Protein AF-A0A6L5F828-F1 (afdb_monomer_lite)

Sequence (336 aa):
MAGISTSEEIASLRKHYLEPLDLEISTTSWTTLLLSAEGVSNLTRVEISKIREWGEQYAKKWRVVVCVRHPLAYTRSVIQQIMKGGDTLQELYSDPPIPNFKGKLTNAIDVFGQDNLRIFDFDDASHTGGGITKVFSDMVGLSPDTGQFLEAHTESTNESLSSSAVHILDSLNRRRPMFLGSSRAPRRAGPRHELHYLERIPGSTFDLPEAIKEKIRRATHDDVAWLNESFGLNLYPDLVSAPSSSFDHDDSVDRQLTHDRATIDSIAEIFGELVTRDVYHNQLNRGRAALEKGDLPLAEKCIKEATRLEPDEPEPKALLEKVVGALGLGDEKELE

Secondary structure (DSSP, 8-state):
--S--SHHHHHHHHHHHHHHHHHHHHHS--S------GGGGG--HHHHHHHHHHHTTT-S---EEEEE--HHHHHHHHHHHHHHHT--HHHHHHS-----HHHHHHHHHHHH-GGGEEEEEHHHHHHSTTHHHHHHHHHHT--HHHHHHHHHT------PPBHHHHHHHHHHHHHS-SEETTEEPTT---HHHHHHHHTT--SSBP---HHHHHHHHHHHHHHHHHHHHHHT----HHHHS---S-----GGGGGGG-S-HHHHHHHHHHHHHHHHHHHHHHHHHHHHHHHHTT-HHHHHHHHHHHHHH-TT-HHHHHHHHHHHHHHHTSTTSS--

Radius of gyration: 25.4 Å; chains: 1; bounding box: 88×39×61 Å

Structure (mmCIF, N/CA/C/O backbone):
data_AF-A0A6L5F828-F1
#
_entry.id   AF-A0A6L5F828-F1
#
loop_
_atom_site.group_PDB
_atom_site.id
_atom_site.type_symbol
_atom_site.label_atom_id
_atom_site.label_alt_id
_atom_site.label_comp_id
_atom_site.label_asym_id
_atom_site.label_entity_id
_atom_site.label_seq_id
_atom_site.pdbx_PDB_ins_code
_atom_site.Cartn_x
_atom_site.Cartn_y
_atom_site.Cartn_z
_atom_site.occupancy
_atom_site.B_iso_or_equiv
_atom_site.auth_seq_id
_atom_site.auth_comp_id
_atom_site.auth_asym_id
_atom_site.auth_atom_id
_atom_site.pdbx_PDB_model_num
ATOM 1 N N . MET A 1 1 ? 10.507 -9.973 6.007 1.00 44.72 1 MET A N 1
ATOM 2 C CA . MET A 1 1 ? 11.813 -9.435 6.444 1.00 44.72 1 MET A CA 1
ATOM 3 C C . MET A 1 1 ? 12.897 -10.364 5.934 1.00 44.72 1 MET A C 1
ATOM 5 O O . MET A 1 1 ? 12.904 -11.523 6.321 1.00 44.72 1 MET A O 1
ATOM 9 N N . ALA A 1 2 ? 13.731 -9.899 5.008 1.00 43.44 2 ALA A N 1
ATOM 10 C CA . ALA A 1 2 ? 14.832 -10.691 4.472 1.00 43.44 2 ALA A CA 1
ATOM 11 C C . ALA A 1 2 ? 16.084 -10.481 5.338 1.00 43.44 2 ALA A C 1
ATOM 13 O O . ALA A 1 2 ? 16.454 -9.339 5.591 1.00 43.44 2 ALA A O 1
ATOM 14 N N . GLY A 1 3 ? 16.725 -11.571 5.764 1.00 59.41 3 GLY A N 1
ATOM 15 C CA . GLY A 1 3 ? 18.143 -11.560 6.142 1.00 59.41 3 GLY A CA 1
ATOM 16 C C . GLY A 1 3 ? 18.508 -11.462 7.624 1.00 59.41 3 GLY A C 1
ATOM 17 O O . GLY A 1 3 ? 19.694 -11.424 7.907 1.00 59.41 3 GLY A O 1
ATOM 18 N N . ILE A 1 4 ? 17.558 -11.455 8.562 1.00 69.12 4 ILE A N 1
ATOM 19 C CA . ILE A 1 4 ? 17.875 -11.501 10.002 1.00 69.12 4 ILE A CA 1
ATOM 20 C C . ILE A 1 4 ? 17.735 -12.946 10.464 1.00 69.12 4 ILE A C 1
ATOM 22 O O . ILE A 1 4 ? 16.636 -13.500 10.411 1.00 69.12 4 ILE A O 1
ATOM 26 N N . SER A 1 5 ? 18.831 -13.564 10.887 1.00 79.19 5 SER A N 1
ATOM 27 C CA . SER A 1 5 ? 18.845 -14.987 11.256 1.00 79.19 5 SER A CA 1
ATOM 28 C C . SER A 1 5 ? 19.535 -15.279 12.582 1.00 79.19 5 SER A C 1
ATOM 30 O O . SER A 1 5 ? 19.368 -16.372 13.122 1.00 79.19 5 SER A O 1
ATOM 32 N N . THR A 1 6 ? 20.265 -14.310 13.136 1.00 87.62 6 THR A N 1
ATOM 33 C CA . THR A 1 6 ? 21.027 -14.496 14.374 1.00 87.62 6 THR A CA 1
ATOM 34 C C . THR A 1 6 ? 20.435 -13.712 15.544 1.00 87.62 6 THR A C 1
ATOM 36 O O . THR A 1 6 ? 19.796 -12.668 15.383 1.00 87.62 6 THR A O 1
ATOM 39 N N . SER A 1 7 ? 20.660 -14.219 16.755 1.00 86.25 7 SER A N 1
ATOM 40 C CA . SER A 1 7 ? 20.270 -13.536 17.993 1.00 86.25 7 SER A CA 1
ATOM 41 C C . SER A 1 7 ? 20.993 -12.196 18.143 1.00 86.25 7 SER A C 1
ATOM 43 O O . SER A 1 7 ? 20.414 -11.234 18.646 1.00 86.25 7 SER A O 1
ATOM 45 N N . GLU A 1 8 ? 22.235 -12.120 17.671 1.00 90.12 8 GLU A N 1
ATOM 46 C CA . GLU A 1 8 ? 23.073 -10.926 17.668 1.00 90.12 8 GLU A CA 1
ATOM 47 C C . GLU A 1 8 ? 22.510 -9.837 16.744 1.00 90.12 8 GLU A C 1
ATOM 49 O O . GLU A 1 8 ? 22.420 -8.680 17.154 1.00 90.12 8 GLU A O 1
ATOM 54 N N . GLU A 1 9 ? 22.060 -10.188 15.534 1.00 88.31 9 GLU A N 1
ATOM 55 C CA . GLU A 1 9 ? 21.396 -9.246 14.620 1.00 88.31 9 GLU A CA 1
ATOM 56 C C . GLU A 1 9 ? 20.086 -8.718 15.213 1.00 88.31 9 GLU A C 1
ATOM 58 O O . GLU A 1 9 ? 19.818 -7.517 15.159 1.00 88.31 9 GLU A O 1
ATOM 63 N N . ILE A 1 10 ? 19.287 -9.590 15.841 1.00 85.31 10 ILE A N 1
ATOM 64 C CA . ILE A 1 10 ? 18.055 -9.183 16.532 1.00 85.31 10 ILE A CA 1
ATOM 65 C C . ILE A 1 10 ? 18.378 -8.231 17.690 1.00 85.31 10 ILE A C 1
ATOM 67 O O . ILE A 1 10 ? 17.695 -7.220 17.863 1.00 85.31 10 ILE A O 1
ATOM 71 N N . ALA A 1 11 ? 19.409 -8.529 18.483 1.00 87.06 11 ALA A N 1
ATOM 72 C CA . ALA A 1 11 ? 19.845 -7.667 19.578 1.00 87.06 11 ALA A CA 1
ATOM 73 C C . ALA A 1 11 ? 20.343 -6.309 19.062 1.00 87.06 11 ALA A C 1
ATOM 75 O O . ALA A 1 11 ? 19.990 -5.276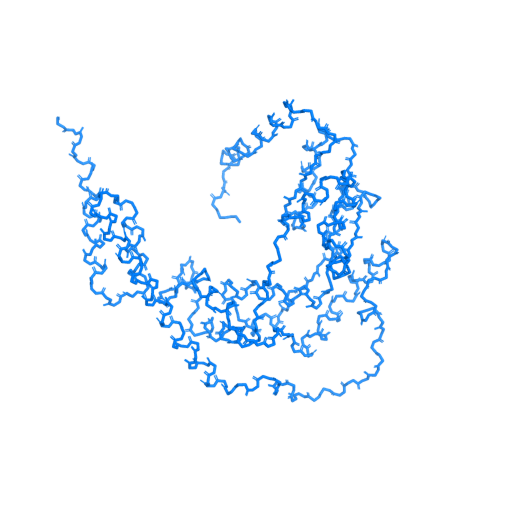 19.628 1.00 87.06 11 ALA A O 1
ATOM 76 N N . SER A 1 12 ? 21.095 -6.299 17.960 1.00 88.69 12 SER A N 1
ATOM 77 C CA . SER A 1 12 ? 21.572 -5.079 17.307 1.00 88.69 12 SER A CA 1
ATOM 78 C C . SER A 1 12 ? 20.418 -4.218 16.788 1.00 88.69 12 SER A C 1
ATOM 80 O O . SER A 1 12 ? 20.384 -3.017 17.045 1.00 88.69 12 SER A O 1
ATOM 82 N N . LEU A 1 13 ? 19.414 -4.823 16.147 1.00 87.38 13 LEU A N 1
ATOM 83 C CA . LEU A 1 13 ? 18.220 -4.109 15.684 1.00 87.38 13 LEU A CA 1
ATOM 84 C C . LEU A 1 13 ? 17.396 -3.552 16.840 1.00 87.38 13 LEU A C 1
ATOM 86 O O . LEU A 1 13 ? 16.960 -2.405 16.783 1.00 87.38 13 LEU A O 1
ATOM 90 N N . ARG A 1 14 ? 17.206 -4.333 17.910 1.00 85.00 14 ARG A N 1
ATOM 91 C CA . ARG A 1 14 ? 16.551 -3.838 19.128 1.00 85.00 14 ARG A CA 1
ATOM 92 C C . ARG A 1 14 ? 17.294 -2.643 19.693 1.00 85.00 14 ARG A C 1
ATOM 94 O O . ARG A 1 14 ? 16.661 -1.642 19.989 1.00 85.00 14 ARG A O 1
ATOM 101 N N . LYS A 1 15 ? 18.620 -2.731 19.784 1.00 90.19 15 LYS A N 1
ATOM 102 C CA . LYS A 1 15 ? 19.460 -1.624 20.229 1.00 90.19 15 LYS A CA 1
ATOM 103 C C . LYS A 1 15 ? 19.257 -0.385 19.357 1.00 90.19 15 LYS A C 1
ATOM 105 O O . LYS A 1 15 ? 19.064 0.711 19.861 1.00 90.19 15 LYS A O 1
ATOM 110 N N . HIS A 1 16 ? 19.265 -0.579 18.043 1.00 91.19 16 HIS A N 1
ATOM 111 C CA . HIS A 1 16 ? 19.148 0.498 17.073 1.00 91.19 16 HIS A CA 1
ATOM 112 C C . HIS A 1 16 ? 17.785 1.204 17.108 1.00 91.19 16 HIS A C 1
ATOM 114 O O . HIS A 1 16 ? 17.740 2.419 16.943 1.00 91.19 16 HIS A O 1
ATOM 120 N N . TYR A 1 17 ? 16.690 0.467 17.328 1.00 89.06 17 TYR A N 1
ATOM 121 C CA . TYR A 1 17 ? 15.334 1.021 17.259 1.00 89.06 17 TYR A CA 1
ATOM 122 C C . TYR A 1 17 ? 14.696 1.333 18.618 1.00 89.06 17 TYR A C 1
ATOM 124 O O . TYR A 1 17 ? 14.013 2.346 18.730 1.00 89.06 17 TYR A O 1
ATOM 132 N N . LEU A 1 18 ? 14.883 0.489 19.639 1.00 89.56 18 LEU A N 1
ATOM 133 C CA . LEU A 1 18 ? 14.215 0.656 20.936 1.00 89.56 18 LEU A CA 1
ATOM 134 C C . LEU A 1 18 ? 14.963 1.603 21.873 1.00 89.56 18 LEU A C 1
ATOM 136 O O . LEU A 1 18 ? 14.312 2.428 22.496 1.00 89.56 18 LEU A O 1
ATOM 140 N N . GLU A 1 19 ? 16.300 1.559 21.950 1.00 91.25 19 GLU A N 1
ATOM 141 C CA . GLU A 1 19 ? 17.028 2.437 22.887 1.00 91.25 19 GLU A CA 1
ATOM 142 C C . GLU A 1 19 ? 16.771 3.936 22.636 1.00 91.25 19 GLU A C 1
ATOM 144 O O . GLU A 1 19 ? 16.541 4.657 23.610 1.00 91.25 19 GLU A O 1
ATOM 149 N N . PRO A 1 20 ? 16.755 4.442 21.381 1.00 91.94 20 PRO A N 1
ATOM 150 C CA . PRO A 1 20 ? 16.415 5.842 21.136 1.00 91.94 20 PRO A CA 1
ATOM 151 C C . PRO A 1 20 ? 14.979 6.183 21.545 1.00 91.94 20 PRO A C 1
ATOM 153 O O . PRO A 1 20 ? 14.742 7.255 22.097 1.00 91.94 20 PRO A O 1
ATOM 156 N N . LEU A 1 21 ? 14.039 5.262 21.313 1.00 91.62 21 LEU A N 1
ATOM 157 C CA . LEU A 1 21 ? 12.633 5.438 21.663 1.00 91.62 21 LEU A CA 1
ATOM 158 C C . LEU A 1 21 ? 12.443 5.472 23.188 1.00 91.62 21 LEU A C 1
ATOM 160 O O . LEU A 1 21 ? 11.779 6.364 23.709 1.00 91.62 21 LEU A O 1
ATOM 164 N N . ASP A 1 22 ? 13.087 4.555 23.912 1.00 93.19 22 ASP A N 1
ATOM 165 C CA . ASP A 1 22 ? 13.067 4.504 25.376 1.00 93.19 22 ASP A CA 1
ATOM 166 C C . ASP A 1 22 ? 13.674 5.781 25.980 1.00 93.19 22 ASP A C 1
ATOM 168 O O . ASP A 1 22 ? 13.159 6.325 26.964 1.00 93.19 22 ASP A O 1
ATOM 172 N N . LEU A 1 23 ? 14.753 6.298 25.380 1.00 92.00 23 LEU A N 1
ATOM 173 C CA . LEU A 1 23 ? 15.377 7.555 25.790 1.00 92.00 23 LEU A CA 1
ATOM 174 C C . LEU A 1 23 ? 14.444 8.753 25.564 1.00 92.00 23 LEU A C 1
ATOM 176 O O . LEU A 1 23 ? 14.284 9.582 26.459 1.00 92.00 23 LEU A O 1
ATOM 180 N N . GLU A 1 24 ? 13.803 8.850 24.401 1.00 92.38 24 GLU A N 1
ATOM 181 C CA . GLU A 1 24 ? 12.867 9.936 24.090 1.00 92.38 24 GLU A CA 1
ATOM 182 C C . GLU A 1 24 ? 11.658 9.932 25.039 1.00 92.38 24 GLU A C 1
ATOM 184 O O . GLU A 1 24 ? 11.318 10.962 25.629 1.00 92.38 24 GLU A O 1
ATOM 189 N N . ILE A 1 25 ? 11.061 8.758 25.267 1.00 93.25 25 ILE A N 1
ATOM 190 C CA . ILE A 1 25 ? 9.905 8.593 26.156 1.00 93.25 25 ILE A CA 1
ATOM 191 C C . ILE A 1 25 ? 10.277 8.898 27.616 1.00 93.25 25 ILE A C 1
ATOM 193 O O . ILE A 1 25 ? 9.476 9.486 28.342 1.00 93.25 25 ILE A O 1
ATOM 197 N N . SER A 1 26 ? 11.473 8.521 28.075 1.00 90.19 26 SER A N 1
ATOM 198 C CA . SER A 1 26 ? 11.881 8.720 29.477 1.00 90.19 26 SER A CA 1
ATOM 199 C C . SER A 1 26 ? 12.370 10.134 29.803 1.00 90.19 26 SER A C 1
ATOM 201 O O . SER A 1 26 ? 12.377 10.518 30.974 1.00 90.19 26 SER A O 1
ATOM 203 N N . THR A 1 27 ? 12.771 10.918 28.799 1.00 87.69 27 THR A N 1
ATOM 204 C CA . THR A 1 27 ? 13.339 12.266 28.995 1.00 87.69 27 THR A CA 1
ATOM 205 C C . THR A 1 27 ? 12.345 13.400 28.757 1.00 87.69 27 THR A C 1
ATOM 207 O O . THR A 1 27 ? 12.617 14.540 29.135 1.00 87.69 27 THR A O 1
ATOM 210 N N . THR A 1 28 ? 11.182 13.110 28.174 1.00 84.25 28 THR A N 1
ATOM 211 C CA . THR A 1 28 ? 10.155 14.109 27.868 1.00 84.25 28 THR A CA 1
ATOM 212 C C . THR A 1 28 ? 8.969 14.016 28.825 1.00 84.25 28 THR A C 1
ATOM 214 O O . THR A 1 28 ? 8.590 12.946 29.294 1.00 84.25 28 THR A O 1
ATOM 217 N N . SER A 1 29 ? 8.347 15.157 29.133 1.00 87.56 29 SER A N 1
ATOM 218 C CA . SER A 1 29 ? 7.057 15.161 29.823 1.00 87.56 29 SER A CA 1
ATOM 219 C C . SER A 1 29 ? 5.942 14.976 28.798 1.00 87.56 29 SER A C 1
ATOM 221 O O . SER A 1 29 ? 5.698 15.866 27.983 1.00 87.56 29 SER A O 1
ATOM 223 N N . TRP A 1 30 ? 5.239 13.854 28.860 1.00 89.69 30 TRP A N 1
ATOM 224 C CA . TRP A 1 30 ? 4.086 13.562 28.011 1.00 89.69 30 TRP A CA 1
ATOM 225 C C . TRP A 1 30 ? 2.933 12.993 28.842 1.00 89.69 30 TRP A C 1
ATOM 227 O O . TRP A 1 30 ? 3.110 12.500 29.955 1.00 89.69 30 TRP A O 1
ATOM 237 N N . THR A 1 31 ? 1.722 13.089 28.299 1.00 87.06 31 THR A N 1
ATOM 238 C CA . THR A 1 31 ? 0.497 12.532 28.902 1.00 87.06 31 THR A CA 1
ATOM 239 C C . THR A 1 31 ? -0.145 11.457 28.030 1.00 87.06 31 THR A C 1
ATOM 241 O O . THR A 1 31 ? -0.946 10.668 28.526 1.00 87.06 31 THR A O 1
ATOM 244 N N . THR A 1 32 ? 0.220 11.413 26.745 1.00 88.81 32 THR A N 1
ATOM 245 C CA . THR A 1 32 ? -0.245 10.433 25.762 1.00 88.81 32 THR A CA 1
ATOM 246 C C . THR A 1 32 ? 0.935 9.976 24.913 1.00 88.81 32 THR A C 1
ATOM 248 O O . THR A 1 32 ? 1.609 10.806 24.310 1.00 88.81 32 THR A O 1
ATOM 251 N N . LEU A 1 33 ? 1.161 8.664 24.859 1.00 91.19 33 LEU A N 1
ATOM 252 C CA . LEU A 1 33 ? 2.066 8.033 23.903 1.00 91.19 33 LEU A CA 1
ATOM 253 C C . LEU A 1 33 ? 1.229 7.534 22.726 1.00 91.19 33 LEU A C 1
ATOM 255 O O . LEU A 1 33 ? 0.332 6.712 22.917 1.00 91.19 33 LEU A O 1
ATOM 259 N N . LEU A 1 34 ? 1.516 8.033 21.524 1.00 91.25 34 LEU A N 1
ATOM 260 C CA . LEU A 1 34 ? 0.849 7.591 20.307 1.00 91.25 34 LEU A CA 1
ATOM 261 C C . LEU A 1 34 ? 1.792 6.732 19.467 1.00 91.25 34 LEU A C 1
ATOM 263 O O . LEU A 1 34 ? 2.835 7.197 19.023 1.00 91.25 34 LEU A O 1
ATOM 267 N N . LEU A 1 35 ? 1.382 5.491 19.214 1.00 90.06 35 LEU A N 1
ATOM 268 C CA . LEU A 1 35 ? 2.096 4.557 18.351 1.00 90.06 35 LEU A CA 1
ATOM 269 C C . LEU A 1 35 ? 1.253 4.314 17.102 1.00 90.06 35 LEU A C 1
ATOM 271 O O . LEU A 1 35 ? 0.162 3.750 17.189 1.00 90.06 35 LEU A O 1
ATOM 275 N N . SER A 1 36 ? 1.757 4.738 15.948 1.00 86.38 36 SER A N 1
ATOM 276 C CA . SER A 1 36 ? 1.138 4.476 14.649 1.00 86.38 36 SER A CA 1
ATOM 277 C C . SER A 1 36 ? 2.068 3.603 13.821 1.00 86.38 36 SER A C 1
ATOM 279 O O . SER A 1 36 ? 3.229 3.952 13.615 1.00 86.38 36 SER A O 1
ATOM 281 N N . ALA A 1 37 ? 1.573 2.454 13.365 1.00 82.06 37 ALA A N 1
ATOM 282 C CA . ALA A 1 37 ? 2.333 1.564 12.501 1.00 82.06 37 ALA A CA 1
ATOM 283 C C . ALA A 1 37 ? 1.396 0.711 11.635 1.00 82.06 37 ALA A C 1
ATOM 285 O O . 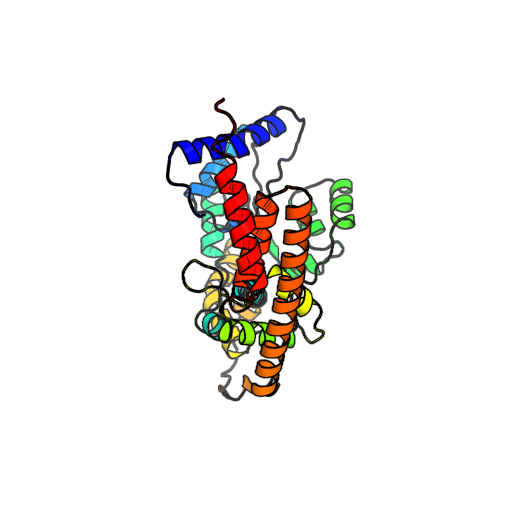ALA A 1 37 ? 0.598 -0.078 12.142 1.00 82.06 37 ALA A O 1
ATOM 286 N N . GLU A 1 38 ? 1.545 0.840 10.315 1.00 81.50 38 GLU A N 1
ATOM 287 C CA . GLU A 1 38 ? 0.745 0.159 9.283 1.00 81.50 38 GLU A CA 1
ATOM 288 C C . GLU A 1 38 ? 0.692 -1.369 9.485 1.00 81.50 38 GLU A C 1
ATOM 290 O O . GLU A 1 38 ? -0.352 -2.009 9.345 1.00 81.50 38 GLU A O 1
ATOM 295 N N . GLY A 1 39 ? 1.821 -1.958 9.888 1.00 86.19 39 GLY A N 1
ATOM 296 C CA . GLY A 1 39 ? 1.973 -3.403 10.053 1.00 86.19 39 GLY A CA 1
ATOM 297 C C . GLY A 1 39 ? 1.407 -3.986 11.350 1.00 86.19 39 GLY A C 1
ATOM 298 O O . GLY A 1 39 ? 1.314 -5.209 11.446 1.00 86.19 39 GLY A O 1
ATOM 299 N N . VAL A 1 40 ? 1.009 -3.169 12.336 1.00 90.56 40 VAL A N 1
ATOM 300 C CA . VAL A 1 40 ? 0.584 -3.673 13.663 1.00 90.56 40 VAL A CA 1
ATOM 301 C C . VAL A 1 40 ? -0.625 -4.597 13.560 1.00 90.56 40 VAL A C 1
ATOM 303 O O . VAL A 1 40 ? -0.703 -5.589 14.278 1.00 90.56 40 VAL A O 1
ATOM 306 N N . SER A 1 41 ? -1.528 -4.336 12.611 1.00 90.25 41 SER A N 1
ATOM 307 C CA . SER A 1 41 ? -2.705 -5.183 12.380 1.00 90.25 41 SER A CA 1
ATOM 308 C C . SER A 1 41 ? -2.376 -6.603 11.896 1.00 90.25 41 SER A C 1
ATOM 310 O O . SER A 1 41 ? -3.251 -7.464 11.921 1.00 90.25 41 SER A O 1
ATOM 312 N N . ASN A 1 42 ? -1.146 -6.856 11.439 1.00 92.44 42 ASN A N 1
ATOM 313 C CA . ASN A 1 42 ? -0.699 -8.168 10.965 1.00 92.44 42 ASN A CA 1
ATOM 314 C C . ASN A 1 42 ? 0.099 -8.944 12.022 1.00 92.44 42 ASN A C 1
ATOM 316 O O . ASN A 1 42 ? 0.489 -10.081 11.766 1.00 92.44 42 ASN A O 1
ATOM 320 N N . LEU A 1 43 ? 0.360 -8.345 13.186 1.00 94.31 43 LEU A N 1
ATOM 321 C CA . LEU A 1 43 ? 1.094 -9.008 14.254 1.00 94.31 43 LEU A CA 1
ATOM 322 C C . LEU A 1 43 ? 0.255 -10.122 14.884 1.00 94.31 43 LEU A C 1
ATOM 324 O O . LEU A 1 43 ? -0.957 -10.007 15.092 1.00 94.31 43 LEU A O 1
ATOM 328 N N . THR A 1 44 ? 0.929 -11.215 15.220 1.00 95.62 44 THR A N 1
ATOM 329 C CA . THR A 1 44 ? 0.345 -12.302 16.003 1.00 95.62 44 THR A CA 1
ATOM 330 C C . THR A 1 44 ? 0.066 -11.844 17.431 1.00 95.62 44 THR A C 1
ATOM 332 O O . THR A 1 44 ? 0.676 -10.898 17.934 1.00 95.62 44 THR A O 1
ATOM 335 N N . ARG A 1 45 ? -0.793 -12.576 18.148 1.00 96.75 45 ARG A N 1
ATOM 336 C CA . ARG A 1 45 ? -1.032 -12.348 19.581 1.00 96.75 45 ARG A CA 1
ATOM 337 C C . ARG A 1 45 ? 0.268 -12.238 20.390 1.00 96.75 45 ARG A C 1
ATOM 339 O O . ARG A 1 45 ? 0.400 -11.329 21.198 1.00 96.75 45 ARG A O 1
ATOM 346 N N . VAL A 1 46 ? 1.237 -13.126 20.146 1.00 97.19 46 VAL A N 1
ATOM 347 C CA . VAL A 1 46 ? 2.528 -13.139 20.861 1.00 97.19 46 VAL A CA 1
ATOM 348 C C . VAL A 1 46 ? 3.338 -11.870 20.587 1.00 97.19 46 VAL A C 1
ATOM 350 O O . VAL A 1 46 ? 3.984 -11.341 21.487 1.00 97.19 46 VAL A O 1
ATOM 353 N N . GLU A 1 47 ? 3.323 -11.368 19.355 1.00 95.50 47 GLU A N 1
ATOM 354 C CA . GLU A 1 47 ? 4.036 -10.141 18.992 1.00 95.50 47 GLU A CA 1
ATOM 355 C C . GLU A 1 47 ? 3.355 -8.896 19.568 1.00 95.50 47 GLU A C 1
ATOM 357 O O . GLU A 1 47 ? 4.038 -8.030 20.111 1.00 95.50 47 GLU A O 1
ATOM 362 N N . ILE A 1 48 ? 2.020 -8.833 19.536 1.00 95.94 48 ILE A N 1
ATOM 363 C CA . ILE A 1 48 ? 1.256 -7.736 20.147 1.00 95.94 48 ILE A CA 1
ATOM 364 C C . ILE A 1 48 ? 1.434 -7.727 21.675 1.00 95.94 48 ILE A C 1
ATOM 366 O O . ILE A 1 48 ? 1.593 -6.656 22.262 1.00 95.94 48 ILE A O 1
ATOM 370 N N . SER A 1 49 ? 1.493 -8.894 22.331 1.00 96.94 49 SER A N 1
ATOM 371 C CA . SER A 1 49 ? 1.806 -8.990 23.765 1.00 96.94 49 SER A CA 1
ATOM 372 C C . SER A 1 49 ? 3.143 -8.340 24.113 1.00 96.94 49 SER A C 1
ATOM 374 O O . SER A 1 49 ? 3.211 -7.620 25.102 1.00 96.94 49 SER A O 1
ATOM 376 N N . LYS A 1 50 ? 4.176 -8.494 23.275 1.00 95.12 50 LYS A N 1
ATOM 377 C CA . LYS A 1 50 ? 5.480 -7.843 23.500 1.00 95.12 50 LYS A CA 1
ATOM 378 C C . LYS A 1 50 ? 5.397 -6.319 23.411 1.00 95.12 50 LYS A C 1
ATOM 380 O O . LYS A 1 50 ? 6.082 -5.635 24.166 1.00 95.12 50 LYS A O 1
ATOM 385 N N . ILE A 1 51 ? 4.555 -5.782 22.522 1.00 94.06 51 ILE A N 1
ATOM 386 C CA . ILE A 1 51 ? 4.294 -4.333 22.456 1.00 94.06 51 ILE A CA 1
ATOM 387 C C . ILE A 1 51 ? 3.635 -3.864 23.752 1.00 94.06 51 ILE A C 1
ATOM 389 O O . ILE A 1 51 ? 4.039 -2.845 24.310 1.00 94.06 51 ILE A O 1
ATOM 393 N N . ARG A 1 52 ? 2.646 -4.616 24.248 1.00 95.56 52 ARG A N 1
ATOM 394 C CA . ARG A 1 52 ? 1.980 -4.309 25.516 1.00 95.56 52 ARG A CA 1
ATOM 395 C C . ARG A 1 52 ? 2.962 -4.353 26.691 1.00 95.56 52 ARG A C 1
ATOM 397 O O . ARG A 1 52 ? 3.023 -3.389 27.442 1.00 95.56 52 ARG A O 1
ATOM 404 N N . GLU A 1 53 ? 3.749 -5.419 26.818 1.00 95.62 53 GLU A N 1
ATOM 405 C CA . GLU A 1 53 ? 4.756 -5.588 27.880 1.00 95.62 53 GLU A CA 1
ATOM 406 C C . GLU A 1 53 ? 5.786 -4.450 27.896 1.00 95.62 53 GLU A C 1
ATOM 408 O O . GLU A 1 53 ? 6.135 -3.936 28.958 1.00 95.62 53 GLU A O 1
ATOM 413 N N . TRP A 1 54 ? 6.261 -4.029 26.721 1.00 93.81 54 TRP A N 1
ATOM 414 C CA . TRP A 1 54 ? 7.152 -2.875 26.600 1.00 93.81 54 TRP A CA 1
ATOM 415 C C . TRP A 1 54 ? 6.440 -1.571 26.991 1.00 93.81 54 TRP A C 1
ATOM 417 O O . TRP A 1 54 ? 6.928 -0.828 27.840 1.00 93.81 54 TRP A O 1
ATOM 427 N N . GLY A 1 55 ? 5.250 -1.312 26.444 1.00 93.75 55 GLY A N 1
ATOM 428 C CA . GLY A 1 55 ? 4.527 -0.065 26.694 1.00 93.75 55 GLY A CA 1
ATOM 429 C C . GLY A 1 55 ? 3.992 0.087 28.122 1.00 93.75 55 GLY A C 1
ATOM 430 O O . GLY A 1 55 ? 3.826 1.214 28.586 1.00 93.75 55 GLY A O 1
ATOM 431 N N . GLU A 1 56 ? 3.760 -1.007 28.855 1.00 95.00 56 GLU A N 1
ATOM 432 C CA . GLU A 1 56 ? 3.314 -0.986 30.260 1.00 95.00 56 GLU A CA 1
ATOM 433 C C . GLU A 1 56 ? 4.343 -0.358 31.213 1.00 95.00 56 GLU A C 1
ATOM 435 O O . GLU A 1 56 ? 3.982 0.088 32.305 1.00 95.00 56 GLU A O 1
ATOM 440 N N . GLN A 1 57 ? 5.603 -0.246 30.786 1.00 93.62 57 GLN A N 1
ATOM 441 C CA . GLN A 1 57 ? 6.643 0.490 31.511 1.00 93.62 57 GLN A CA 1
ATOM 442 C C . GLN A 1 57 ? 6.369 2.001 31.538 1.00 93.62 57 GLN A C 1
ATOM 444 O O . GLN A 1 57 ? 6.822 2.703 32.442 1.00 93.62 57 GLN A O 1
ATOM 449 N N . TYR A 1 58 ? 5.594 2.491 30.569 1.00 93.50 58 TYR A N 1
ATOM 450 C CA . TYR A 1 58 ? 5.365 3.910 30.326 1.00 93.50 58 TYR A CA 1
ATOM 451 C C . TYR A 1 58 ? 3.900 4.301 30.545 1.00 93.50 58 TYR A C 1
ATOM 453 O O . TYR A 1 58 ? 3.607 5.323 31.166 1.00 93.50 58 TYR A O 1
ATOM 461 N N . ALA A 1 59 ? 2.957 3.485 30.070 1.00 93.38 59 ALA A N 1
ATOM 462 C CA . ALA A 1 59 ? 1.535 3.800 30.049 1.00 93.38 59 ALA A CA 1
ATOM 463 C C . ALA A 1 59 ? 0.703 2.790 30.852 1.00 93.38 59 ALA A C 1
ATOM 465 O O . ALA A 1 59 ? 0.820 1.578 30.705 1.00 93.38 59 ALA A O 1
ATOM 466 N N . LYS A 1 60 ? -0.215 3.310 31.678 1.00 92.25 60 LYS A N 1
ATOM 467 C CA . LYS A 1 60 ? -1.154 2.497 32.481 1.00 92.25 60 LYS A CA 1
ATOM 468 C C . LYS A 1 60 ? -2.499 2.258 31.799 1.00 92.25 60 LYS A C 1
ATOM 470 O O . LYS A 1 60 ? -3.281 1.427 32.253 1.00 92.25 60 LYS A O 1
ATOM 475 N N . LYS A 1 61 ? -2.815 3.052 30.777 1.00 94.06 61 LYS A N 1
ATOM 476 C CA . LYS A 1 61 ? -4.088 3.015 30.054 1.00 94.06 61 LYS A CA 1
ATOM 477 C C . LYS A 1 61 ? -3.794 2.821 28.581 1.00 94.06 61 LYS A C 1
ATOM 479 O O . LYS A 1 61 ? -2.971 3.541 28.026 1.00 94.06 61 LYS A O 1
ATOM 484 N N . TRP A 1 62 ? -4.508 1.885 27.976 1.00 94.50 62 TRP A N 1
ATOM 485 C CA . TRP A 1 62 ? -4.376 1.553 26.569 1.00 94.50 62 TRP A CA 1
ATOM 486 C C . TRP A 1 62 ? -5.650 1.922 25.829 1.00 94.50 62 TRP A C 1
ATOM 488 O O . TRP A 1 62 ? -6.755 1.759 26.342 1.00 94.50 62 TRP A O 1
ATOM 498 N N . ARG A 1 63 ? -5.482 2.412 24.606 1.00 95.00 63 ARG A N 1
ATOM 499 C CA . ARG A 1 63 ? -6.561 2.552 23.638 1.00 95.00 63 ARG A CA 1
ATOM 500 C C . ARG A 1 63 ? -6.036 2.054 22.307 1.00 95.00 63 ARG A C 1
ATOM 502 O O . ARG A 1 63 ? -5.024 2.548 21.823 1.00 95.00 63 ARG A O 1
ATOM 509 N N . VAL A 1 64 ? -6.724 1.079 21.738 1.00 95.38 64 VAL A N 1
ATOM 510 C CA . VAL A 1 64 ? -6.427 0.544 20.415 1.00 95.38 64 VAL A CA 1
ATOM 511 C C . VAL A 1 64 ? -7.467 1.110 19.472 1.00 95.38 64 VAL A C 1
ATOM 513 O O . VAL A 1 64 ? -8.647 0.785 19.572 1.00 95.38 64 VAL A O 1
ATOM 516 N N . VAL A 1 65 ? -7.039 1.996 18.584 1.00 95.38 65 VAL A N 1
ATOM 517 C CA . VAL A 1 65 ? -7.923 2.580 17.578 1.00 95.38 65 VAL A CA 1
ATOM 518 C C . VAL A 1 65 ? -7.764 1.794 16.284 1.00 95.38 65 VAL A C 1
ATOM 520 O O . VAL A 1 65 ? -6.651 1.617 15.795 1.00 95.38 65 VAL A O 1
ATOM 523 N N . VAL A 1 66 ? -8.878 1.307 15.746 1.00 95.38 66 VAL A N 1
ATOM 524 C CA . VAL A 1 66 ? -8.924 0.501 14.529 1.00 95.38 66 VAL A CA 1
ATOM 525 C C . VAL A 1 66 ? -9.815 1.197 13.512 1.00 95.38 66 VAL A C 1
ATOM 527 O O . VAL A 1 66 ? -11.010 1.374 13.730 1.00 95.38 66 VAL A O 1
ATOM 530 N N . CYS A 1 67 ? -9.221 1.543 12.378 1.00 94.94 67 CYS A N 1
ATOM 531 C CA . CYS A 1 67 ? -9.948 1.953 11.191 1.00 94.94 67 CYS A CA 1
ATOM 532 C C . CYS A 1 67 ? -10.284 0.703 10.368 1.00 94.94 67 CYS A C 1
ATOM 534 O O . CYS A 1 67 ? -9.377 -0.014 9.936 1.00 94.94 67 CYS A O 1
ATOM 536 N N . VAL A 1 68 ? -11.571 0.416 10.187 1.00 96.50 68 VAL A N 1
ATOM 537 C CA . VAL A 1 68 ? -12.055 -0.642 9.289 1.00 96.50 68 VAL A CA 1
ATOM 538 C C . VAL A 1 68 ? -12.562 -0.017 7.999 1.00 96.50 68 VAL A C 1
ATOM 540 O O . VAL A 1 68 ? -12.874 1.167 7.953 1.00 96.50 68 VAL A O 1
ATOM 543 N N . ARG A 1 69 ? -12.604 -0.797 6.923 1.00 96.19 69 ARG A N 1
ATOM 544 C CA . ARG A 1 69 ? -13.041 -0.322 5.611 1.00 96.19 69 ARG A CA 1
ATOM 545 C C . ARG A 1 69 ? -13.984 -1.332 4.994 1.00 96.19 69 ARG A C 1
ATOM 547 O O . ARG A 1 69 ? -13.771 -2.532 5.168 1.00 96.19 69 ARG A O 1
ATOM 554 N N . HIS A 1 70 ? -14.951 -0.856 4.212 1.00 97.75 70 HIS A N 1
ATOM 555 C CA . HIS A 1 70 ? -15.850 -1.723 3.465 1.00 97.75 70 HIS A CA 1
ATOM 556 C C . HIS A 1 70 ? -15.051 -2.795 2.696 1.00 97.75 70 HIS A C 1
ATOM 558 O O . HIS A 1 70 ? -14.176 -2.427 1.905 1.00 97.75 70 HIS A O 1
ATOM 564 N N . PRO A 1 71 ? -15.328 -4.103 2.869 1.00 98.00 71 PRO A N 1
ATOM 565 C CA . PRO A 1 71 ? -14.565 -5.183 2.242 1.00 98.00 71 PRO A CA 1
ATOM 566 C C . PRO A 1 71 ? -14.290 -5.011 0.746 1.00 98.00 71 PRO A C 1
ATOM 568 O O . PRO A 1 71 ? -13.151 -5.152 0.318 1.00 98.00 71 PRO A O 1
ATOM 571 N N . LEU A 1 72 ? -15.283 -4.597 -0.047 1.00 97.44 72 LEU A N 1
ATOM 572 C CA . LEU A 1 72 ? -15.074 -4.306 -1.475 1.00 97.44 72 LEU A CA 1
ATOM 573 C C . LEU A 1 72 ? -14.069 -3.166 -1.723 1.00 97.44 72 LEU A C 1
ATOM 575 O O . LEU A 1 72 ? -13.203 -3.279 -2.592 1.00 97.44 72 LEU A O 1
ATOM 579 N N . ALA A 1 73 ? -14.151 -2.076 -0.954 1.00 95.94 73 ALA A N 1
ATOM 580 C CA . ALA A 1 73 ? -13.236 -0.945 -1.078 1.00 95.94 73 ALA A CA 1
ATOM 581 C C . ALA A 1 73 ? -11.824 -1.305 -0.588 1.00 95.94 73 ALA A C 1
ATOM 583 O O . ALA A 1 73 ? -10.842 -0.902 -1.217 1.00 95.94 73 ALA A O 1
ATOM 584 N N . TYR A 1 74 ? -11.722 -2.104 0.482 1.00 96.56 74 TYR A N 1
ATOM 585 C CA . TYR A 1 74 ? -10.471 -2.700 0.948 1.00 96.56 74 TYR A CA 1
ATOM 586 C C . TYR A 1 74 ? -9.832 -3.551 -0.151 1.00 96.56 74 TYR A C 1
ATOM 588 O O . TYR A 1 74 ? -8.716 -3.255 -0.572 1.00 96.56 74 TYR A O 1
ATOM 596 N N . THR A 1 75 ? -10.549 -4.546 -0.679 1.00 97.56 75 THR A N 1
ATOM 597 C CA . THR A 1 75 ? -10.025 -5.460 -1.700 1.00 97.56 75 THR A CA 1
ATOM 598 C C . THR A 1 75 ? -9.597 -4.711 -2.955 1.00 97.56 75 THR A C 1
ATOM 600 O O . THR A 1 75 ? -8.502 -4.944 -3.456 1.00 97.56 75 THR A O 1
ATOM 603 N N . ARG A 1 76 ? -10.387 -3.738 -3.428 1.00 96.88 76 ARG A N 1
ATOM 604 C CA . ARG A 1 76 ? -10.010 -2.873 -4.558 1.00 96.88 76 ARG A CA 1
ATOM 605 C C . ARG A 1 76 ? -8.695 -2.124 -4.313 1.00 96.88 76 ARG A C 1
ATOM 607 O O . ARG A 1 76 ? -7.883 -1.990 -5.228 1.00 96.88 76 ARG A O 1
ATOM 614 N N . SER A 1 77 ? -8.502 -1.602 -3.105 1.00 94.75 77 SER A N 1
ATOM 615 C CA . SER A 1 77 ? -7.287 -0.878 -2.721 1.00 94.75 77 SER A CA 1
ATOM 616 C C . SER A 1 77 ? -6.079 -1.814 -2.647 1.00 94.75 77 SER A C 1
ATOM 618 O O . SER A 1 77 ? -5.016 -1.497 -3.175 1.00 94.75 77 SER A O 1
ATOM 620 N N . VAL A 1 78 ? -6.250 -2.985 -2.029 1.00 96.06 78 VAL A N 1
ATOM 621 C CA . VAL A 1 78 ? -5.179 -3.973 -1.855 1.00 96.06 78 VAL A CA 1
ATOM 622 C C . VAL A 1 78 ? -4.780 -4.600 -3.186 1.00 96.06 78 VAL A C 1
ATOM 624 O O . VAL A 1 78 ? -3.589 -4.718 -3.445 1.00 96.06 78 VAL A O 1
ATOM 627 N N . ILE A 1 79 ? -5.734 -4.916 -4.068 1.00 97.31 79 ILE A N 1
ATOM 628 C CA . ILE A 1 79 ? -5.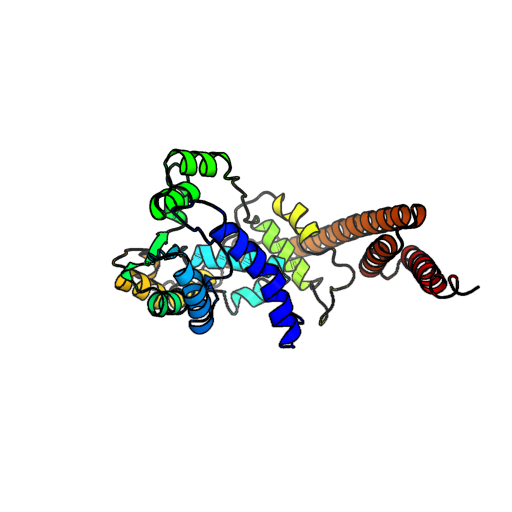445 -5.397 -5.427 1.00 97.31 79 ILE A CA 1
ATOM 629 C C . ILE A 1 79 ? -4.533 -4.415 -6.157 1.00 97.31 79 ILE A C 1
ATOM 631 O O . ILE A 1 79 ? -3.492 -4.819 -6.659 1.00 97.31 79 ILE A O 1
ATOM 635 N N . GLN A 1 80 ? -4.858 -3.119 -6.153 1.00 96.31 80 GLN A N 1
ATOM 636 C CA . GLN A 1 80 ? -3.999 -2.120 -6.790 1.00 96.31 80 GLN A CA 1
ATOM 637 C C . GLN A 1 80 ? -2.605 -2.079 -6.155 1.00 96.31 80 GLN A C 1
ATOM 639 O O . GLN A 1 80 ? -1.618 -2.018 -6.880 1.00 96.31 80 GLN A O 1
ATOM 644 N N . GLN A 1 81 ? -2.499 -2.158 -4.826 1.00 95.25 81 GLN A N 1
ATOM 645 C CA . GLN A 1 81 ? -1.203 -2.165 -4.144 1.00 95.25 81 GLN A CA 1
ATOM 646 C C . GLN A 1 81 ? -0.364 -3.410 -4.468 1.00 95.25 81 GLN A C 1
ATOM 648 O O . GLN A 1 81 ? 0.843 -3.296 -4.666 1.00 95.25 81 GLN A O 1
ATOM 653 N N . ILE A 1 82 ? -0.985 -4.586 -4.570 1.00 96.12 82 ILE A N 1
ATOM 654 C CA . ILE A 1 82 ? -0.291 -5.823 -4.941 1.00 96.12 82 ILE A CA 1
ATOM 655 C C . ILE A 1 82 ? 0.104 -5.791 -6.429 1.00 96.12 82 ILE A C 1
ATOM 657 O O . ILE A 1 82 ? 1.243 -6.099 -6.767 1.00 96.12 82 ILE A O 1
ATOM 661 N N . MET A 1 83 ? -0.755 -5.279 -7.318 1.00 96.19 83 MET A N 1
ATOM 662 C CA . MET A 1 83 ? -0.417 -5.084 -8.738 1.00 96.19 83 MET A CA 1
ATOM 663 C C . MET A 1 83 ? 0.769 -4.139 -8.949 1.00 96.19 83 MET A C 1
ATOM 665 O O . MET A 1 83 ? 1.578 -4.354 -9.853 1.00 96.19 83 MET A O 1
ATOM 669 N N . LYS A 1 84 ? 0.916 -3.105 -8.107 1.00 95.06 84 LYS A N 1
ATOM 670 C CA . LYS A 1 84 ? 2.118 -2.254 -8.086 1.00 95.06 84 LYS A CA 1
ATOM 671 C C . LYS A 1 84 ? 3.385 -3.085 -7.810 1.00 95.06 84 LYS A C 1
ATOM 673 O O . LYS A 1 84 ? 4.457 -2.739 -8.297 1.00 95.06 84 LYS A O 1
ATOM 678 N N . GLY A 1 85 ? 3.266 -4.190 -7.072 1.00 94.00 85 GLY A N 1
ATOM 679 C CA . GLY A 1 85 ? 4.328 -5.166 -6.810 1.00 94.00 85 GLY A CA 1
ATOM 680 C C . GLY A 1 85 ? 4.626 -6.134 -7.961 1.00 94.00 85 GLY A C 1
ATOM 681 O O . GLY A 1 85 ? 5.730 -6.678 -8.004 1.00 94.00 85 GLY A O 1
ATOM 682 N N . GLY A 1 86 ? 3.715 -6.294 -8.925 1.00 95.38 86 GLY A N 1
ATOM 683 C CA . GLY A 1 86 ? 3.940 -7.083 -10.139 1.00 95.38 86 GLY A CA 1
ATOM 684 C C . GLY A 1 86 ? 2.906 -8.169 -10.433 1.00 95.38 86 GLY A C 1
ATOM 685 O O . GLY A 1 86 ? 2.988 -8.755 -11.509 1.00 95.38 86 GLY A O 1
ATOM 686 N N . ASP A 1 87 ? 1.953 -8.426 -9.538 1.00 96.50 87 ASP A N 1
ATOM 687 C CA . ASP A 1 87 ? 0.880 -9.400 -9.768 1.00 96.50 87 ASP A CA 1
ATOM 688 C C . ASP A 1 87 ? -0.119 -8.932 -10.835 1.00 96.50 87 ASP A C 1
ATOM 690 O O . ASP A 1 87 ? -0.255 -7.740 -11.143 1.00 96.50 87 ASP A O 1
ATOM 694 N N . THR A 1 88 ? -0.843 -9.890 -11.398 1.00 96.94 88 THR A N 1
ATOM 695 C CA . THR A 1 88 ? -1.853 -9.671 -12.436 1.00 96.94 88 THR A CA 1
ATOM 696 C C . THR A 1 88 ? -3.265 -9.668 -11.855 1.00 96.94 88 THR A C 1
ATOM 698 O O . THR A 1 88 ? -3.541 -10.259 -10.810 1.00 96.94 88 THR A O 1
ATOM 701 N N . LEU A 1 89 ? -4.209 -9.046 -12.564 1.00 96.88 89 LEU A N 1
ATOM 702 C CA . LEU A 1 89 ? -5.628 -9.114 -12.212 1.00 96.88 89 LEU A CA 1
ATOM 703 C C . LEU A 1 89 ? -6.142 -10.552 -12.217 1.00 96.88 89 LEU A C 1
ATOM 705 O O . LEU A 1 89 ? -6.959 -10.906 -11.376 1.00 96.88 89 LEU A O 1
ATOM 709 N N . GLN A 1 90 ? -5.656 -11.391 -13.135 1.00 95.88 90 GLN A N 1
ATOM 710 C CA . GLN A 1 90 ? -6.070 -12.789 -13.216 1.00 95.88 90 GLN A CA 1
ATOM 711 C C . GLN A 1 90 ? -5.729 -13.557 -11.931 1.00 95.88 90 GLN A C 1
ATOM 713 O O . GLN A 1 90 ? -6.591 -14.251 -11.389 1.00 95.88 90 GLN A O 1
ATOM 718 N N . GLU A 1 91 ? -4.500 -13.413 -11.430 1.00 95.62 91 GLU A N 1
ATOM 719 C CA . GLU A 1 91 ? -4.061 -14.029 -10.171 1.00 95.62 91 GLU A CA 1
ATOM 720 C C . GLU A 1 91 ? -4.895 -13.499 -8.999 1.00 95.62 91 GLU A C 1
ATOM 722 O O . GLU A 1 91 ? -5.484 -14.277 -8.247 1.00 95.62 91 GLU A O 1
ATOM 727 N N . LEU A 1 92 ? -5.054 -12.177 -8.912 1.00 97.25 92 LEU A N 1
ATOM 728 C CA . LEU A 1 92 ? -5.768 -11.521 -7.817 1.00 97.25 92 LEU A CA 1
ATOM 729 C C . LEU A 1 92 ? -7.283 -11.759 -7.832 1.00 97.25 92 LEU A C 1
ATOM 731 O O . LEU A 1 92 ? -7.920 -11.725 -6.790 1.00 97.25 92 LEU A O 1
ATOM 735 N N . TYR A 1 93 ? -7.900 -12.016 -8.981 1.00 97.12 93 TYR A N 1
ATOM 736 C CA . TYR A 1 93 ? -9.317 -12.387 -9.051 1.00 97.12 93 TYR A CA 1
ATOM 737 C C . TYR A 1 93 ? -9.546 -13.863 -8.701 1.00 97.12 93 TYR A C 1
ATOM 739 O O . TYR A 1 93 ? -10.604 -14.230 -8.167 1.00 97.12 93 TYR A O 1
ATOM 747 N N . SER A 1 94 ? -8.550 -14.716 -8.956 1.00 95.75 94 SER A N 1
ATOM 748 C CA . SER A 1 94 ? -8.612 -16.135 -8.598 1.00 95.75 94 SER A CA 1
ATOM 749 C C . SER A 1 94 ? -8.648 -16.348 -7.081 1.00 95.75 94 SER A C 1
ATOM 751 O O . SER A 1 94 ? -9.400 -17.208 -6.616 1.00 95.75 94 SER A O 1
ATOM 753 N N . ASP A 1 95 ? -7.970 -15.493 -6.313 1.00 96.00 95 ASP A N 1
ATOM 754 C CA . ASP A 1 95 ? -7.996 -15.467 -4.848 1.00 96.00 95 ASP A CA 1
ATOM 755 C C . ASP A 1 95 ? -7.934 -14.013 -4.330 1.00 96.00 95 ASP A C 1
ATOM 757 O O . ASP A 1 95 ? -6.853 -13.488 -4.053 1.00 96.00 95 ASP A O 1
ATOM 761 N N . PRO A 1 96 ? -9.080 -13.302 -4.282 1.00 97.06 96 PRO A N 1
ATOM 762 C CA . PRO A 1 96 ? -9.095 -11.885 -3.953 1.00 97.06 96 PRO A CA 1
ATOM 763 C C . PRO A 1 96 ? -8.672 -11.644 -2.504 1.00 97.06 96 PRO A C 1
ATOM 765 O O . PRO A 1 96 ? -9.207 -12.286 -1.599 1.00 97.06 96 PRO A O 1
ATOM 768 N N . PRO A 1 97 ? -7.777 -10.671 -2.247 1.00 97.12 97 PRO A N 1
ATOM 769 C CA . PRO A 1 97 ? -7.387 -10.331 -0.890 1.00 97.12 97 PRO A CA 1
ATOM 770 C C . PRO A 1 97 ? -8.586 -9.728 -0.156 1.00 97.12 97 PRO A C 1
ATOM 772 O O . PRO A 1 97 ? -9.084 -8.658 -0.516 1.00 97.12 97 PRO A O 1
ATOM 775 N N . ILE A 1 98 ? -9.048 -10.408 0.886 1.00 97.50 98 ILE A N 1
ATOM 776 C CA . ILE A 1 98 ? -10.163 -9.973 1.732 1.00 97.50 98 ILE A CA 1
ATOM 777 C C . ILE A 1 98 ? -9.658 -9.511 3.103 1.00 97.50 98 ILE A C 1
ATOM 779 O O . ILE A 1 98 ? -8.601 -9.967 3.556 1.00 97.50 98 ILE A O 1
ATOM 783 N N . PRO A 1 99 ? -10.371 -8.593 3.781 1.00 96.81 99 PRO A N 1
ATOM 784 C CA . PRO A 1 99 ? -10.060 -8.295 5.168 1.00 96.81 99 PRO A CA 1
ATOM 785 C C . PRO A 1 99 ? -10.297 -9.536 6.044 1.00 96.81 99 PRO A C 1
ATOM 787 O O . PRO A 1 99 ? -11.082 -10.416 5.707 1.00 96.81 99 PRO A O 1
ATOM 790 N N . ASN A 1 100 ? -9.596 -9.587 7.175 1.00 96.31 100 ASN A N 1
ATOM 791 C CA . ASN A 1 100 ? -9.768 -10.604 8.213 1.00 96.31 100 ASN A CA 1
ATOM 792 C C . ASN A 1 100 ? -9.948 -9.886 9.555 1.00 96.31 100 ASN A C 1
ATOM 794 O O . ASN A 1 100 ? -9.026 -9.829 10.374 1.00 96.31 100 ASN A O 1
ATOM 798 N N . PHE A 1 101 ? -11.096 -9.235 9.726 1.00 97.44 101 PHE A N 1
ATOM 799 C CA . PHE A 1 101 ? -11.422 -8.448 10.908 1.00 97.44 101 PHE A CA 1
ATOM 800 C C . PHE A 1 101 ? -11.383 -9.313 12.158 1.00 97.44 101 PHE A C 1
ATOM 802 O O . PHE A 1 101 ? -10.673 -8.965 13.096 1.00 97.44 101 PHE A O 1
ATOM 809 N N . LYS A 1 102 ? -12.050 -10.467 12.155 1.00 97.69 102 LYS A N 1
ATOM 810 C CA . LYS A 1 102 ? -12.096 -11.397 13.282 1.00 97.69 102 LYS A CA 1
ATOM 811 C C . LYS A 1 102 ? -10.711 -11.837 13.708 1.00 97.69 102 LYS A C 1
ATOM 813 O O . LYS A 1 102 ? -10.335 -11.614 14.853 1.00 97.69 102 LYS A O 1
ATOM 818 N N . GLY A 1 103 ? -9.912 -12.388 12.797 1.00 95.88 103 GLY A N 1
ATOM 819 C CA . GLY A 1 103 ? -8.569 -12.858 13.133 1.00 95.88 103 GLY A CA 1
ATOM 820 C C . GLY A 1 103 ? -7.675 -11.745 13.686 1.00 95.88 103 GLY A C 1
ATOM 821 O O . GLY A 1 103 ? -7.021 -11.928 14.714 1.00 95.88 103 GLY A O 1
ATOM 822 N N . LYS A 1 104 ? -7.674 -10.570 13.043 1.00 95.06 104 LYS A N 1
ATOM 823 C CA . LYS A 1 104 ? -6.832 -9.437 13.457 1.00 95.06 104 LYS A CA 1
ATOM 824 C C . LYS A 1 104 ? -7.289 -8.824 14.780 1.00 95.06 104 LYS A C 1
ATOM 826 O O . LYS A 1 104 ? -6.466 -8.544 15.651 1.00 95.06 104 LYS A O 1
ATOM 831 N N . LEU A 1 105 ? -8.594 -8.634 14.955 1.00 97.25 105 LEU A N 1
ATOM 832 C CA . LEU A 1 105 ? -9.155 -8.010 16.148 1.00 97.25 105 LEU A CA 1
ATOM 833 C C . LEU A 1 105 ? -9.158 -8.949 17.345 1.00 97.25 105 LEU A C 1
ATOM 835 O O . LEU A 1 105 ? -8.914 -8.473 18.446 1.00 97.25 105 LEU A O 1
ATOM 839 N N . THR A 1 106 ? -9.337 -10.262 17.169 1.00 97.75 106 THR A N 1
ATOM 840 C CA . THR A 1 106 ? -9.198 -11.224 18.274 1.00 97.75 106 THR A CA 1
ATOM 841 C C . THR A 1 106 ? -7.805 -11.156 18.901 1.00 97.75 106 THR A C 1
ATOM 843 O O . THR A 1 106 ? -7.708 -11.122 20.124 1.00 97.75 106 THR A O 1
ATOM 846 N N . ASN A 1 107 ? -6.733 -11.021 18.109 1.00 97.06 107 ASN A N 1
ATOM 847 C CA . ASN A 1 107 ? -5.386 -10.841 18.667 1.00 97.06 107 ASN A CA 1
ATOM 848 C C . ASN A 1 107 ? -5.295 -9.586 19.552 1.00 97.06 107 ASN A C 1
ATOM 850 O O . ASN A 1 107 ? -4.709 -9.629 20.632 1.00 97.06 107 ASN A O 1
ATOM 854 N N . ALA A 1 108 ? -5.886 -8.472 19.114 1.00 96.75 108 ALA A N 1
ATOM 855 C CA . ALA A 1 108 ? -5.901 -7.233 19.885 1.00 96.75 108 ALA A CA 1
ATOM 856 C C . ALA A 1 108 ? -6.824 -7.313 21.115 1.00 96.75 108 ALA A C 1
ATOM 858 O O . ALA A 1 108 ? -6.459 -6.798 22.167 1.00 96.75 108 ALA A O 1
ATOM 859 N N . ILE A 1 109 ? -7.978 -7.978 21.020 1.00 97.94 109 ILE A N 1
ATOM 860 C CA . ILE A 1 109 ? -8.903 -8.215 22.140 1.00 97.94 109 ILE A CA 1
ATOM 861 C C . ILE A 1 109 ? -8.224 -9.066 23.215 1.00 97.94 109 ILE A C 1
ATOM 863 O O . ILE A 1 109 ? -8.255 -8.699 24.386 1.00 97.94 109 ILE A O 1
ATOM 867 N N . ASP A 1 110 ? -7.566 -10.156 22.825 1.00 97.75 110 ASP A N 1
ATOM 868 C CA . ASP A 1 110 ? -6.865 -11.053 23.744 1.00 97.75 110 ASP A CA 1
ATOM 869 C C . ASP A 1 110 ? -5.754 -10.338 24.523 1.00 97.75 110 ASP A C 1
ATOM 871 O O . ASP A 1 110 ? -5.468 -10.690 25.669 1.00 97.75 110 ASP A O 1
ATOM 875 N N . VAL A 1 111 ? -5.102 -9.354 23.892 1.00 97.56 111 VAL A N 1
ATOM 876 C CA . VAL A 1 111 ? -3.983 -8.626 24.496 1.00 97.56 111 VAL A CA 1
ATOM 877 C C . VAL A 1 111 ? -4.431 -7.376 25.223 1.00 97.56 111 VAL A C 1
ATOM 879 O O . VAL A 1 111 ? -3.937 -7.146 26.312 1.00 97.56 111 VAL A O 1
ATOM 882 N N . PHE A 1 112 ? -5.318 -6.550 24.681 1.00 97.06 112 PHE A N 1
ATOM 883 C CA . PHE A 1 112 ? -5.674 -5.259 25.278 1.00 97.06 112 PHE A CA 1
ATOM 884 C C . PHE A 1 112 ? -7.041 -5.258 25.955 1.00 97.06 112 PHE A C 1
ATOM 886 O O . PHE A 1 112 ? -7.312 -4.357 26.740 1.00 97.06 112 PHE A O 1
ATOM 893 N N . GLY A 1 113 ? -7.883 -6.260 25.716 1.00 97.50 113 GLY A N 1
ATOM 894 C CA . GLY A 1 113 ? -9.270 -6.286 26.165 1.00 97.50 113 GLY A CA 1
ATOM 895 C C . GLY A 1 113 ? -10.183 -5.478 25.244 1.00 97.50 113 GLY A C 1
ATOM 896 O O . GLY A 1 113 ? -9.844 -4.383 24.798 1.00 97.50 113 GLY A O 1
ATOM 897 N N . GLN A 1 114 ? -11.369 -6.019 24.980 1.00 97.44 114 GLN A N 1
ATOM 898 C CA . GLN A 1 114 ? -12.345 -5.457 24.044 1.00 97.44 114 GLN A CA 1
ATOM 899 C C . GLN A 1 114 ? -12.757 -4.015 24.378 1.00 97.44 114 GLN A C 1
ATOM 901 O O . GLN A 1 114 ? -12.856 -3.186 23.478 1.00 97.44 114 GLN A O 1
ATOM 906 N N . ASP A 1 115 ? -12.895 -3.679 25.664 1.00 96.81 115 ASP A N 1
ATOM 907 C CA . ASP A 1 115 ? -13.276 -2.332 26.116 1.00 96.81 115 ASP A CA 1
ATOM 908 C C . ASP A 1 115 ? -12.261 -1.243 25.737 1.00 96.81 115 ASP A C 1
ATOM 910 O O . ASP A 1 115 ? -12.620 -0.061 25.653 1.00 96.81 115 ASP A O 1
ATOM 914 N N . ASN A 1 116 ? -11.004 -1.631 25.489 1.00 96.50 116 ASN A N 1
ATOM 915 C CA . ASN A 1 116 ? -9.929 -0.729 25.082 1.00 96.50 116 ASN A CA 1
ATOM 916 C C . ASN A 1 116 ? -9.848 -0.546 23.562 1.00 96.50 116 ASN A C 1
ATOM 918 O O . ASN A 1 116 ? -9.079 0.298 23.099 1.00 96.50 116 ASN A O 1
ATOM 922 N N . LEU A 1 117 ? -10.636 -1.290 22.781 1.00 96.88 117 LEU A N 1
ATOM 923 C CA . LEU A 1 117 ? -10.717 -1.118 21.337 1.00 96.88 117 LEU A CA 1
ATOM 924 C C . LEU A 1 117 ? -11.763 -0.053 20.978 1.00 96.88 117 LEU A C 1
ATOM 926 O O . LEU A 1 117 ? -12.840 0.050 21.575 1.00 96.88 117 LEU A O 1
ATOM 930 N N . ARG A 1 118 ? -11.435 0.768 19.983 1.00 95.94 118 ARG A N 1
ATOM 931 C CA . ARG A 1 118 ? -12.327 1.754 19.368 1.00 95.94 118 ARG A CA 1
ATOM 932 C C . ARG A 1 118 ? -12.273 1.558 17.866 1.00 95.94 118 ARG A C 1
ATOM 934 O O . ARG A 1 118 ? -11.203 1.680 17.277 1.00 95.94 118 ARG A O 1
ATOM 941 N N . ILE A 1 119 ? -13.413 1.220 17.279 1.00 96.12 119 ILE A N 1
ATOM 942 C CA . ILE A 1 119 ? -13.532 0.911 15.856 1.00 96.12 119 ILE A CA 1
ATOM 943 C C . ILE A 1 119 ? -14.285 2.037 15.170 1.00 96.12 119 ILE A C 1
ATOM 945 O O . ILE A 1 119 ? -15.273 2.534 15.710 1.00 96.12 119 ILE A O 1
ATOM 949 N N . PHE A 1 120 ? -13.825 2.418 13.985 1.00 95.50 120 PHE A N 1
ATOM 950 C CA . PHE A 1 120 ? -14.531 3.358 13.129 1.00 95.50 120 PHE A CA 1
ATOM 951 C C . PHE A 1 120 ? -14.410 2.980 11.663 1.00 95.50 120 PHE A C 1
ATOM 953 O O . PHE A 1 120 ? -13.433 2.346 11.260 1.00 95.50 120 PHE A O 1
ATOM 960 N N . ASP A 1 121 ? -15.410 3.375 10.884 1.00 95.75 121 ASP A N 1
ATOM 961 C CA . ASP A 1 121 ? -15.425 3.162 9.446 1.00 95.75 121 ASP A CA 1
ATOM 962 C C . ASP A 1 121 ? -14.631 4.245 8.708 1.00 95.75 121 ASP A C 1
ATOM 964 O O . ASP A 1 121 ? -14.795 5.444 8.939 1.00 95.75 121 ASP A O 1
ATOM 968 N N . PHE A 1 122 ? -13.763 3.801 7.806 1.00 94.94 122 PHE A N 1
ATOM 969 C CA . PHE A 1 122 ? -12.930 4.643 6.961 1.00 94.94 122 PHE A CA 1
ATOM 970 C C . PHE A 1 122 ? -13.766 5.547 6.058 1.00 94.94 122 PHE A C 1
ATOM 972 O O . PHE A 1 122 ? -13.425 6.723 5.900 1.00 94.94 122 PHE A O 1
ATOM 979 N N . ASP A 1 123 ? -14.818 5.008 5.435 1.00 92.12 123 ASP A N 1
ATOM 980 C CA . ASP A 1 123 ? -15.593 5.751 4.445 1.00 92.12 123 ASP A CA 1
ATOM 981 C C . ASP A 1 123 ? -16.394 6.854 5.155 1.00 92.12 123 ASP A C 1
ATOM 983 O O . ASP A 1 123 ? -16.281 8.020 4.774 1.00 92.12 123 ASP A O 1
ATOM 987 N N . ASP A 1 124 ? -17.073 6.551 6.262 1.00 93.31 124 ASP A N 1
ATOM 988 C CA . ASP A 1 124 ? -17.738 7.558 7.101 1.00 93.31 124 ASP A CA 1
ATOM 989 C C . ASP A 1 124 ? -16.760 8.629 7.621 1.00 93.31 124 ASP A C 1
ATOM 991 O O . ASP A 1 124 ? -17.031 9.837 7.558 1.00 93.31 124 ASP A O 1
ATOM 995 N N . ALA A 1 125 ? -15.581 8.214 8.096 1.00 92.62 125 ALA A N 1
ATOM 996 C CA . ALA A 1 125 ? -14.571 9.143 8.593 1.00 92.62 125 ALA A CA 1
ATOM 997 C C . ALA A 1 125 ? -14.003 10.051 7.492 1.00 92.62 125 ALA A C 1
ATOM 999 O O . ALA A 1 125 ? -13.729 11.223 7.746 1.00 92.62 125 ALA A O 1
ATOM 1000 N N . SER A 1 126 ? -13.874 9.550 6.263 1.00 89.88 126 SER A N 1
ATOM 1001 C CA . SER A 1 126 ? -13.394 10.332 5.116 1.00 89.88 126 SER A CA 1
ATOM 1002 C C . SER A 1 126 ? -14.365 11.435 4.694 1.00 89.88 126 SER A C 1
ATOM 1004 O O . SER A 1 126 ? -13.926 12.465 4.187 1.00 89.88 126 SER A O 1
ATOM 1006 N N . HIS A 1 127 ? -15.670 11.241 4.909 1.00 88.62 127 HIS A N 1
ATOM 1007 C CA . HIS A 1 127 ? -16.709 12.207 4.531 1.00 88.62 127 HIS A CA 1
ATOM 1008 C C . HIS A 1 127 ? -17.106 13.159 5.667 1.00 88.62 127 HIS A C 1
ATOM 1010 O O . HIS A 1 127 ? -17.844 14.122 5.446 1.00 88.62 127 HIS A O 1
ATOM 1016 N N . THR A 1 128 ? -16.617 12.920 6.883 1.00 86.06 128 THR A N 1
ATOM 1017 C CA . THR A 1 128 ? -16.817 13.827 8.014 1.00 86.06 128 THR A CA 1
ATOM 1018 C C . THR A 1 128 ? -15.987 15.100 7.808 1.00 86.06 128 THR A C 1
ATOM 1020 O O . THR A 1 128 ? -14.861 15.045 7.319 1.00 86.06 128 THR A O 1
ATOM 1023 N N . GLY A 1 129 ? -16.516 16.275 8.172 1.00 80.62 129 GLY A N 1
ATOM 1024 C CA . GLY A 1 129 ? -15.751 17.527 8.088 1.00 80.62 129 GLY A CA 1
ATOM 1025 C C . GLY A 1 129 ? -14.484 17.445 8.943 1.00 80.62 129 GLY A C 1
ATOM 1026 O O . GLY A 1 129 ? -14.611 17.289 10.149 1.00 80.62 129 GLY A O 1
ATOM 1027 N N . GLY A 1 130 ? -13.297 17.516 8.324 1.00 80.94 130 GLY A N 1
ATOM 1028 C CA . GLY A 1 130 ? -11.983 17.274 8.956 1.00 80.94 130 GLY A CA 1
ATOM 1029 C C . GLY A 1 130 ? -11.349 15.907 8.624 1.00 80.94 130 GLY A C 1
ATOM 1030 O O . GLY A 1 130 ? -10.184 15.665 8.938 1.00 80.94 130 GLY A O 1
ATOM 1031 N N . GLY A 1 131 ? -12.085 15.021 7.948 1.00 88.56 131 GLY A N 1
ATOM 1032 C CA . GLY A 1 131 ? -11.596 13.740 7.440 1.00 88.56 131 GLY A CA 1
ATOM 1033 C C . GLY A 1 131 ? -11.187 12.734 8.522 1.00 88.56 131 GLY A C 1
ATOM 1034 O O . GLY A 1 131 ? -11.487 12.876 9.710 1.00 88.56 131 GLY A O 1
ATOM 1035 N N . ILE A 1 132 ? -10.451 11.703 8.100 1.00 90.31 132 ILE A N 1
ATOM 1036 C CA . ILE A 1 132 ? -10.000 10.609 8.975 1.00 90.31 132 ILE A CA 1
ATOM 1037 C C . ILE A 1 132 ? -9.128 11.124 10.117 1.00 90.31 132 ILE A C 1
ATOM 1039 O O . ILE A 1 132 ? -9.264 10.665 11.249 1.00 90.31 132 ILE A O 1
ATOM 1043 N N . THR A 1 133 ? -8.251 12.088 9.835 1.00 90.06 133 THR A N 1
ATOM 1044 C CA . THR A 1 133 ? -7.345 12.681 10.822 1.00 90.06 133 THR A CA 1
ATOM 1045 C C . THR A 1 133 ? -8.108 13.300 11.985 1.00 90.06 133 THR A C 1
ATOM 1047 O O . THR A 1 133 ? -7.725 13.111 13.144 1.00 90.06 133 THR A O 1
ATOM 1050 N N . LYS A 1 134 ? -9.223 13.981 11.699 1.00 89.25 134 LYS A N 1
ATOM 1051 C CA . LYS A 1 134 ? -10.094 14.521 12.735 1.00 89.25 134 LYS A CA 1
ATOM 1052 C C . LYS A 1 134 ? -10.725 13.421 13.575 1.00 89.25 134 LYS A C 1
ATOM 1054 O O . LYS A 1 134 ? -10.604 13.446 14.797 1.00 89.25 134 LYS A O 1
ATOM 1059 N N . VAL A 1 135 ? -11.378 12.454 12.926 1.00 91.81 135 VAL A N 1
ATOM 1060 C CA . VAL A 1 135 ? -12.056 11.347 13.622 1.00 91.81 135 VAL A CA 1
ATOM 1061 C C . VAL A 1 135 ? -11.070 10.605 14.519 1.00 91.81 135 VAL A C 1
ATOM 1063 O O . VAL A 1 135 ? -11.352 10.360 15.689 1.00 91.81 135 VAL A O 1
ATOM 1066 N N . PHE A 1 136 ? -9.877 10.323 14.003 1.00 91.81 136 PHE A N 1
ATOM 1067 C CA . PHE A 1 136 ? -8.791 9.735 14.770 1.00 91.81 136 PHE A CA 1
ATOM 1068 C C . PHE A 1 136 ? -8.399 10.598 15.978 1.00 91.81 136 PHE A C 1
ATOM 1070 O O . PHE A 1 136 ? -8.346 10.080 17.093 1.00 91.81 136 PHE A O 1
ATOM 1077 N N . SER A 1 137 ? -8.170 11.901 15.782 1.00 91.19 137 SER A N 1
ATOM 1078 C CA . SER A 1 137 ? -7.773 12.834 16.848 1.00 91.19 137 SER A CA 1
ATOM 1079 C C . SER A 1 137 ? -8.810 12.905 17.969 1.00 91.19 137 SER A C 1
ATOM 1081 O O . SER A 1 137 ? -8.454 12.833 19.149 1.00 91.19 137 SER A O 1
ATOM 1083 N N . ASP A 1 138 ? -10.091 12.956 17.603 1.00 90.50 138 ASP A N 1
ATOM 1084 C CA . ASP A 1 138 ? -11.210 12.929 18.544 1.00 90.50 138 ASP A CA 1
ATOM 1085 C C . ASP A 1 138 ? -11.245 11.582 19.301 1.00 90.50 138 ASP A C 1
ATOM 1087 O O . ASP A 1 138 ? -11.414 11.546 20.523 1.00 90.50 138 ASP A O 1
ATOM 1091 N N . MET A 1 139 ? -10.995 10.462 18.611 1.00 90.88 139 MET A N 1
ATOM 1092 C CA . MET A 1 139 ? -10.976 9.123 19.214 1.00 90.88 139 MET A CA 1
ATOM 1093 C C . MET A 1 139 ? -9.813 8.880 20.166 1.00 90.88 139 MET A C 1
ATOM 1095 O O . MET A 1 139 ? -9.985 8.169 21.161 1.00 90.88 139 MET A O 1
ATOM 1099 N N . VAL A 1 140 ? -8.630 9.429 19.895 1.00 89.50 140 VAL A N 1
ATOM 1100 C CA . VAL A 1 140 ? -7.480 9.324 20.805 1.00 89.50 140 VAL A CA 1
ATOM 1101 C C . VAL A 1 140 ? -7.494 10.403 21.894 1.00 89.50 140 VAL A C 1
ATOM 1103 O O . VAL A 1 140 ? -6.800 10.252 22.896 1.00 89.50 140 VAL A O 1
ATOM 1106 N N . GLY A 1 141 ? -8.374 11.407 21.789 1.00 89.75 141 GLY A N 1
ATOM 1107 C CA . GLY A 1 141 ? -8.548 12.464 22.787 1.00 89.75 141 GLY A CA 1
ATOM 1108 C C . GLY A 1 141 ? -7.439 13.515 22.751 1.00 89.75 141 GLY A C 1
ATOM 1109 O O . GLY A 1 141 ? -7.037 14.011 23.805 1.00 89.75 141 GLY A O 1
ATOM 1110 N N . LEU A 1 142 ? -6.919 13.819 21.559 1.00 89.38 142 LEU A N 1
ATOM 1111 C CA . LEU A 1 142 ? -5.956 14.905 21.375 1.00 89.38 142 LEU A CA 1
ATOM 1112 C C . LEU A 1 142 ? -6.624 16.265 21.612 1.00 89.38 142 LEU A C 1
ATOM 1114 O O . LEU A 1 142 ? -7.842 16.409 21.499 1.00 89.38 142 LEU A O 1
ATOM 1118 N N . SER A 1 143 ? -5.823 17.277 21.957 1.00 89.12 143 SER A N 1
ATOM 1119 C CA . SER A 1 143 ? -6.349 18.635 22.115 1.00 89.12 143 SER A CA 1
ATOM 1120 C C . SER A 1 143 ? -6.892 19.171 20.781 1.00 89.12 143 SER A C 1
ATOM 1122 O O . SER A 1 143 ? -6.366 18.802 19.727 1.00 89.12 143 SER A O 1
ATOM 1124 N N . PRO A 1 144 ? -7.884 20.085 20.805 1.00 87.88 144 PRO A N 1
ATOM 1125 C CA . PRO A 1 144 ? -8.396 20.723 19.591 1.00 87.88 144 PRO A CA 1
ATOM 1126 C C . PRO A 1 144 ? -7.294 21.346 18.727 1.00 87.88 144 PRO A C 1
ATOM 1128 O O . PRO A 1 144 ? -7.293 21.155 17.515 1.00 87.88 144 PRO A O 1
ATOM 1131 N N . ASP A 1 145 ? -6.313 22.003 19.354 1.00 89.75 145 ASP A N 1
ATOM 1132 C CA . ASP A 1 145 ? -5.176 22.616 18.658 1.00 89.75 145 ASP A CA 1
ATOM 1133 C C . ASP A 1 145 ? -4.325 21.575 17.915 1.00 89.75 145 ASP A C 1
ATOM 1135 O O . ASP A 1 145 ? -3.901 21.801 16.782 1.00 89.75 145 ASP A O 1
ATOM 1139 N N . THR A 1 146 ? -4.107 20.404 18.527 1.00 87.25 146 THR A N 1
ATOM 1140 C CA . THR A 1 146 ? -3.373 19.300 17.889 1.00 87.25 146 THR A CA 1
ATOM 1141 C C . THR A 1 146 ? -4.175 18.724 16.727 1.00 87.25 146 THR A C 1
ATOM 1143 O O . THR A 1 146 ? -3.617 18.499 15.657 1.00 87.25 146 THR A O 1
ATOM 1146 N N . GLY A 1 147 ? -5.483 18.520 16.911 1.00 86.38 147 GLY A N 1
ATOM 1147 C CA . GLY A 1 147 ? -6.370 18.052 15.844 1.00 86.38 147 GLY A CA 1
ATOM 1148 C C . GLY A 1 147 ? -6.356 18.998 14.642 1.00 86.38 147 GLY A C 1
ATOM 1149 O O . GLY A 1 147 ? -6.110 18.562 13.521 1.00 86.38 147 GLY A O 1
ATOM 1150 N N . GLN A 1 148 ? -6.492 20.305 14.884 1.00 87.50 148 GLN A N 1
ATOM 1151 C CA . GLN A 1 148 ? -6.445 21.324 13.836 1.00 87.50 148 GLN A CA 1
ATOM 1152 C C . GLN A 1 148 ? -5.086 21.367 13.126 1.00 87.50 148 GLN A C 1
ATOM 1154 O O . GLN A 1 148 ? -5.032 21.519 11.904 1.00 87.50 148 GLN A O 1
ATOM 1159 N N . PHE A 1 149 ? -3.986 21.220 13.870 1.00 89.50 149 PHE A N 1
ATOM 1160 C CA . PHE A 1 149 ? -2.654 21.124 13.281 1.00 89.50 149 PHE A CA 1
ATOM 1161 C C . PHE A 1 149 ? -2.553 19.922 12.335 1.00 89.50 149 PHE A C 1
ATOM 1163 O O . PHE A 1 149 ? -2.105 20.083 11.201 1.00 89.50 149 PHE A O 1
ATOM 1170 N N . LEU A 1 150 ? -2.996 18.738 12.764 1.00 87.44 150 LEU A N 1
ATOM 1171 C CA . LEU A 1 150 ? -2.946 17.533 11.938 1.00 87.44 150 LEU A CA 1
ATOM 1172 C C . LEU A 1 150 ? -3.842 17.656 10.697 1.00 87.44 150 LEU A C 1
ATOM 1174 O O . LEU A 1 150 ? -3.421 17.290 9.601 1.00 87.44 150 LEU A O 1
ATOM 1178 N N . GLU A 1 151 ? -5.044 18.216 10.839 1.00 84.62 151 GLU A N 1
ATOM 1179 C CA . GLU A 1 151 ? -5.953 18.489 9.719 1.00 84.62 151 GLU A CA 1
ATOM 1180 C C . GLU A 1 151 ? -5.312 19.423 8.682 1.00 84.62 151 GLU A C 1
ATOM 1182 O O . GLU A 1 151 ? -5.323 19.119 7.491 1.00 84.62 151 GLU A O 1
ATOM 1187 N N . ALA A 1 152 ? -4.684 20.520 9.121 1.00 86.94 152 ALA A N 1
ATOM 1188 C CA . ALA A 1 152 ? -4.032 21.488 8.234 1.00 86.94 152 ALA A CA 1
ATOM 1189 C C . ALA A 1 152 ? -2.830 20.914 7.460 1.00 86.94 152 ALA A C 1
ATOM 1191 O O . ALA A 1 152 ? -2.444 21.471 6.434 1.00 86.94 152 ALA A O 1
ATOM 1192 N N . HIS A 1 153 ? -2.250 19.815 7.947 1.00 86.62 153 HIS A N 1
ATOM 1193 C CA . HIS A 1 153 ? -1.113 19.125 7.332 1.00 86.62 153 HIS A CA 1
ATOM 1194 C C . HIS A 1 153 ? -1.503 17.771 6.723 1.00 86.62 153 HIS A C 1
ATOM 1196 O O . HIS A 1 153 ? -0.632 16.995 6.332 1.00 86.62 153 HIS A O 1
ATOM 1202 N N . THR A 1 154 ? -2.801 17.468 6.640 1.00 82.62 154 THR A N 1
ATOM 1203 C CA . THR A 1 154 ? -3.277 16.264 5.961 1.00 82.62 154 THR A CA 1
ATOM 1204 C C . THR A 1 154 ? -3.324 16.538 4.460 1.00 82.62 154 THR A C 1
ATOM 1206 O O . THR A 1 154 ? -4.203 17.243 3.967 1.00 82.62 154 THR A O 1
ATOM 1209 N N . GLU A 1 155 ? -2.378 15.970 3.717 1.00 77.88 155 GLU A N 1
ATOM 1210 C CA . GLU A 1 155 ? -2.437 15.964 2.257 1.00 77.88 155 GLU A CA 1
ATOM 1211 C C . GLU A 1 155 ? -3.413 14.881 1.782 1.00 77.88 155 GLU A C 1
ATOM 1213 O O . GLU A 1 155 ? -3.329 13.721 2.185 1.00 77.88 155 GLU A O 1
ATOM 1218 N N . SER A 1 156 ? -4.352 15.251 0.909 1.00 68.50 156 SER A N 1
ATOM 1219 C CA . SER A 1 156 ? -5.186 14.271 0.214 1.00 68.50 156 SER A CA 1
ATOM 1220 C C . SER A 1 156 ? -4.409 13.722 -0.978 1.00 68.50 156 SER A C 1
ATOM 1222 O O . SER A 1 156 ? -4.248 14.398 -1.997 1.00 68.50 156 SER A O 1
ATOM 1224 N N . THR A 1 157 ? -3.927 12.489 -0.863 1.00 65.94 157 THR A N 1
ATOM 1225 C CA . THR A 1 157 ? -3.380 11.736 -1.990 1.00 65.94 157 THR A CA 1
ATOM 1226 C C . THR A 1 157 ? -4.484 10.854 -2.573 1.00 65.94 157 THR A C 1
ATOM 1228 O O . THR A 1 157 ? -5.000 9.941 -1.931 1.00 65.94 157 THR A O 1
ATOM 1231 N N . ASN A 1 158 ? -4.890 11.124 -3.817 1.00 62.97 158 ASN A N 1
ATOM 1232 C CA . ASN A 1 158 ? -5.749 10.206 -4.568 1.00 62.97 158 ASN A CA 1
ATOM 1233 C C . ASN A 1 158 ? -4.897 9.022 -5.041 1.00 62.97 158 ASN A C 1
ATOM 1235 O O . ASN A 1 158 ? -4.375 9.013 -6.150 1.00 62.97 158 ASN A O 1
ATOM 1239 N N . GLU A 1 159 ? -4.728 8.026 -4.174 1.00 72.94 159 GLU A N 1
ATOM 1240 C CA . GLU A 1 159 ? -3.830 6.883 -4.409 1.00 72.94 159 GLU A CA 1
ATOM 1241 C C . GLU A 1 159 ? -4.386 5.825 -5.376 1.00 72.94 159 GLU A C 1
ATOM 1243 O O . GLU A 1 159 ? -3.694 4.856 -5.713 1.00 72.94 159 GLU A O 1
ATOM 1248 N N . SER A 1 160 ? -5.641 5.982 -5.810 1.00 88.38 160 SER A N 1
ATOM 1249 C CA . SER A 1 160 ? -6.305 5.036 -6.707 1.00 88.38 160 SER A CA 1
ATOM 1250 C C . SER A 1 160 ? -6.005 5.348 -8.169 1.00 88.38 160 SER A C 1
ATOM 1252 O O . SER A 1 160 ? -6.209 6.465 -8.640 1.00 88.38 160 SER A O 1
ATOM 1254 N N . LEU A 1 161 ? -5.577 4.325 -8.899 1.00 94.44 161 LEU A N 1
ATOM 1255 C CA . LEU A 1 161 ? -5.379 4.370 -10.338 1.00 94.44 161 LEU A CA 1
ATOM 1256 C C . LEU A 1 161 ? -6.729 4.419 -11.070 1.00 94.44 161 LEU A C 1
ATOM 1258 O O . LEU A 1 161 ? -7.743 3.869 -10.619 1.00 94.44 161 LEU A O 1
ATOM 1262 N N . SER A 1 162 ? -6.732 5.055 -12.242 1.00 95.31 162 SER A N 1
ATOM 1263 C CA . SER A 1 162 ? -7.859 4.941 -13.165 1.00 95.31 162 SER A CA 1
ATOM 1264 C C . SER A 1 162 ? -7.979 3.511 -13.692 1.00 95.31 162 SER A C 1
ATOM 1266 O O . SER A 1 162 ? -7.011 2.750 -13.726 1.00 95.31 162 SER A O 1
ATOM 1268 N N . SER A 1 163 ? -9.172 3.142 -14.143 1.00 94.56 163 SER A N 1
ATOM 1269 C CA . SER A 1 163 ? -9.435 1.838 -14.743 1.00 94.56 163 SER A CA 1
ATOM 1270 C C . SER A 1 163 ? -8.469 1.532 -15.899 1.00 94.56 163 SER A C 1
ATOM 1272 O O . SER A 1 163 ? -7.838 0.474 -15.916 1.00 94.56 163 SER A O 1
ATOM 1274 N N . SER A 1 164 ? -8.258 2.490 -16.808 1.00 94.88 164 SER A N 1
ATOM 1275 C CA . SER A 1 164 ? -7.297 2.346 -17.906 1.00 94.88 164 SER A CA 1
ATOM 1276 C C . SER A 1 164 ? -5.869 2.130 -17.400 1.00 94.88 164 SER A C 1
ATOM 1278 O O . SER A 1 164 ? -5.168 1.262 -17.917 1.00 94.88 164 SER A O 1
ATOM 1280 N N . ALA A 1 165 ? -5.440 2.866 -16.368 1.00 96.44 165 ALA A N 1
ATOM 1281 C CA . ALA A 1 165 ? -4.118 2.689 -15.770 1.00 96.44 165 ALA A CA 1
ATOM 1282 C C . ALA A 1 165 ? -3.937 1.294 -15.152 1.00 96.44 165 ALA A C 1
ATOM 1284 O O . ALA A 1 165 ? -2.885 0.683 -15.336 1.00 96.44 165 ALA A O 1
ATOM 1285 N N . VAL A 1 166 ? -4.960 0.762 -14.473 1.00 96.69 166 VAL A N 1
ATOM 1286 C CA . VAL A 1 166 ? -4.926 -0.598 -13.912 1.00 96.69 166 VAL A CA 1
ATOM 1287 C C . VAL A 1 166 ? -4.803 -1.652 -15.014 1.00 96.69 166 VAL A C 1
ATOM 1289 O O . VAL A 1 166 ? -3.977 -2.551 -14.894 1.00 96.69 166 VAL A O 1
ATOM 1292 N N . HIS A 1 167 ? -5.548 -1.531 -16.115 1.00 96.38 167 HIS A N 1
ATOM 1293 C CA . HIS A 1 167 ? -5.451 -2.486 -17.226 1.00 96.38 167 HIS A CA 1
ATOM 1294 C C . HIS A 1 167 ? -4.123 -2.401 -17.992 1.00 96.38 167 HIS A C 1
ATOM 1296 O O . HIS A 1 167 ? -3.593 -3.428 -18.420 1.00 96.38 167 HIS A O 1
ATOM 1302 N N . ILE A 1 168 ? -3.549 -1.202 -18.132 1.00 97.25 168 ILE A N 1
ATOM 1303 C CA . ILE A 1 168 ? -2.195 -1.033 -18.680 1.00 97.25 168 ILE A CA 1
ATOM 1304 C C . ILE A 1 168 ? -1.169 -1.697 -17.754 1.00 97.25 168 ILE A C 1
ATOM 1306 O O . ILE A 1 168 ? -0.301 -2.425 -18.237 1.00 97.25 168 ILE A O 1
ATOM 1310 N N . LEU A 1 169 ? -1.280 -1.493 -16.436 1.00 97.31 169 LEU A N 1
ATOM 1311 C CA . LEU A 1 169 ? -0.394 -2.117 -15.451 1.00 97.31 169 LEU A CA 1
ATOM 1312 C C . LEU A 1 169 ? -0.516 -3.648 -15.456 1.00 97.31 169 LEU A C 1
ATOM 1314 O O . LEU A 1 169 ? 0.509 -4.325 -15.452 1.00 97.31 169 LEU A O 1
ATOM 1318 N N . ASP A 1 170 ? -1.734 -4.192 -15.531 1.00 97.50 170 ASP A N 1
ATOM 1319 C CA . ASP A 1 170 ? -1.971 -5.634 -15.684 1.00 97.50 170 ASP A CA 1
ATOM 1320 C C . ASP A 1 170 ? -1.266 -6.189 -16.927 1.00 97.50 170 ASP A 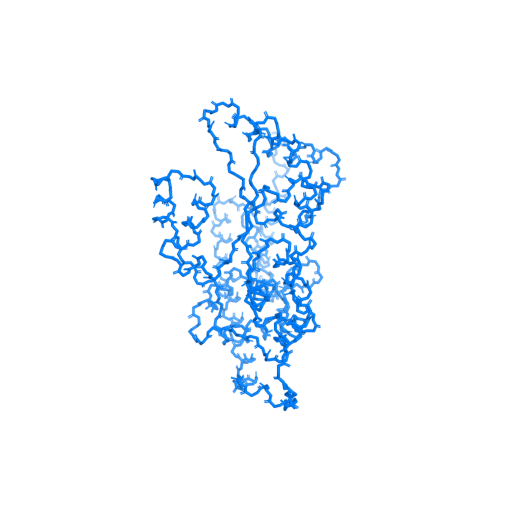C 1
ATOM 1322 O O . ASP A 1 170 ? -0.499 -7.150 -16.844 1.00 97.50 170 ASP A O 1
ATOM 1326 N N . SER A 1 171 ? -1.479 -5.554 -18.084 1.00 97.00 171 SER A N 1
ATOM 1327 C CA . SER A 1 171 ? -0.843 -5.975 -19.333 1.00 97.00 171 SER A CA 1
ATOM 1328 C C . SER A 1 171 ? 0.682 -5.909 -19.241 1.00 97.00 171 SER A C 1
ATOM 1330 O O . SER A 1 171 ? 1.373 -6.849 -19.647 1.00 97.00 171 SER A O 1
ATOM 1332 N N . LEU A 1 172 ? 1.219 -4.850 -18.630 1.00 96.31 172 LEU A N 1
ATOM 1333 C CA . LEU A 1 172 ? 2.651 -4.706 -18.407 1.00 96.31 172 LEU A CA 1
ATOM 1334 C C . LEU A 1 172 ? 3.191 -5.815 -17.490 1.00 96.31 172 LEU A C 1
ATOM 1336 O O . LEU A 1 172 ? 4.226 -6.397 -17.801 1.00 96.31 172 LEU A O 1
ATOM 1340 N N . ASN A 1 173 ? 2.487 -6.158 -16.408 1.00 96.75 173 ASN A N 1
ATOM 1341 C CA . ASN A 1 173 ? 2.849 -7.249 -15.497 1.00 96.75 173 ASN A CA 1
ATOM 1342 C C . ASN A 1 173 ? 2.830 -8.619 -16.191 1.00 96.75 173 ASN A C 1
ATOM 1344 O O . ASN A 1 173 ? 3.781 -9.383 -16.036 1.00 96.75 173 ASN A O 1
ATOM 1348 N N . ARG A 1 174 ? 1.832 -8.892 -17.044 1.00 95.50 174 ARG A N 1
ATOM 1349 C CA . ARG A 1 174 ? 1.768 -10.127 -17.848 1.00 95.50 174 ARG A CA 1
ATOM 1350 C C . ARG A 1 174 ? 2.904 -10.234 -18.868 1.00 95.50 174 ARG A C 1
ATOM 1352 O O . ARG A 1 174 ? 3.456 -11.312 -19.066 1.00 95.50 174 ARG A O 1
ATOM 1359 N N . ARG A 1 175 ? 3.226 -9.138 -19.564 1.00 94.50 175 ARG A N 1
ATOM 1360 C CA . ARG A 1 175 ? 4.189 -9.134 -20.685 1.00 94.50 175 ARG A CA 1
ATOM 1361 C C . ARG A 1 175 ? 5.637 -8.962 -20.235 1.00 94.50 175 ARG A C 1
ATOM 1363 O O . ARG A 1 175 ? 6.549 -9.446 -20.900 1.00 94.50 175 ARG A O 1
ATOM 1370 N N . ARG A 1 176 ? 5.854 -8.233 -19.142 1.00 94.38 176 ARG A N 1
ATOM 1371 C CA . ARG A 1 176 ? 7.166 -7.898 -18.577 1.00 94.38 176 ARG A CA 1
ATOM 1372 C C . ARG A 1 176 ? 7.109 -8.101 -17.062 1.00 94.38 176 ARG A C 1
ATOM 1374 O O . ARG A 1 176 ? 6.995 -7.107 -16.345 1.00 94.38 176 ARG A O 1
ATOM 1381 N N . PRO A 1 177 ? 7.163 -9.350 -16.565 1.00 94.25 177 PRO A N 1
ATOM 1382 C CA . PRO A 1 177 ? 7.079 -9.633 -15.133 1.00 94.25 177 PRO A CA 1
ATOM 1383 C C . PRO A 1 177 ? 8.036 -8.759 -14.321 1.00 94.25 177 PRO A C 1
ATOM 1385 O O . PRO A 1 177 ? 9.141 -8.466 -14.772 1.00 94.25 177 PRO A O 1
ATOM 1388 N N . MET A 1 178 ? 7.633 -8.331 -13.124 1.00 94.06 178 MET A N 1
ATOM 1389 C CA . MET A 1 178 ? 8.481 -7.469 -12.287 1.00 94.06 178 MET A CA 1
ATOM 1390 C C . MET A 1 178 ? 9.778 -8.179 -11.860 1.00 94.06 178 MET A C 1
ATOM 1392 O O . MET A 1 178 ? 10.845 -7.560 -11.765 1.00 94.06 178 MET A O 1
ATOM 1396 N N . PHE A 1 179 ? 9.692 -9.493 -11.655 1.00 93.00 179 PHE A N 1
ATOM 1397 C CA . PHE A 1 179 ? 10.772 -10.344 -11.176 1.00 93.00 179 PHE A CA 1
ATOM 1398 C C . PHE A 1 179 ? 10.922 -11.592 -12.051 1.00 93.00 179 PHE A C 1
ATOM 1400 O O . PHE A 1 179 ? 9.942 -12.144 -12.544 1.00 93.00 179 PHE A O 1
ATOM 1407 N N . LEU A 1 180 ? 12.164 -12.049 -12.208 1.00 92.50 180 LEU A N 1
ATOM 1408 C CA . LEU A 1 180 ? 12.507 -13.373 -12.722 1.00 92.50 180 LEU A CA 1
ATOM 1409 C C . LEU A 1 180 ? 13.315 -14.082 -11.629 1.00 92.50 180 LEU A C 1
ATOM 1411 O O . LEU A 1 180 ? 14.478 -13.753 -11.385 1.00 92.50 180 LEU A O 1
ATOM 1415 N N . GLY A 1 181 ? 12.674 -15.013 -10.919 1.00 90.94 181 GLY A N 1
ATOM 1416 C CA . GLY A 1 181 ? 13.229 -15.582 -9.689 1.00 90.94 181 GLY A CA 1
ATOM 1417 C C . GLY A 1 181 ? 13.326 -14.527 -8.582 1.00 90.94 181 GLY A C 1
ATOM 1418 O O . GLY A 1 181 ? 12.369 -13.804 -8.324 1.00 90.94 181 GLY A O 1
ATOM 1419 N N . SER A 1 182 ? 14.486 -14.418 -7.931 1.00 87.81 182 SER A N 1
ATOM 1420 C CA . SER A 1 182 ? 14.732 -13.455 -6.844 1.00 87.81 182 SER A CA 1
ATOM 1421 C C . SER A 1 182 ? 15.197 -12.071 -7.316 1.00 87.81 182 SER A C 1
ATOM 1423 O O . SER A 1 182 ? 15.452 -11.196 -6.490 1.00 87.81 182 SER A O 1
ATOM 1425 N N . SER A 1 183 ? 15.361 -11.873 -8.625 1.00 89.56 183 SER A N 1
ATOM 1426 C CA . SER A 1 183 ? 15.949 -10.662 -9.204 1.00 89.56 183 SER A CA 1
ATOM 1427 C C . SER A 1 183 ? 14.925 -9.893 -10.027 1.00 89.56 183 SER A C 1
ATOM 1429 O O . SER A 1 183 ? 14.044 -10.478 -10.657 1.00 89.56 183 SER A O 1
ATOM 1431 N N . ARG A 1 184 ? 15.055 -8.562 -10.060 1.00 91.88 184 ARG A N 1
ATOM 1432 C CA . ARG A 1 184 ? 14.234 -7.717 -10.938 1.00 91.88 184 ARG A CA 1
ATOM 1433 C C . ARG A 1 184 ? 14.465 -8.106 -12.395 1.00 91.88 184 ARG A C 1
ATOM 1435 O O . ARG A 1 184 ? 15.615 -8.235 -12.818 1.00 91.88 184 ARG A O 1
ATOM 1442 N N . ALA A 1 185 ? 13.385 -8.260 -13.154 1.00 93.94 185 ALA A N 1
ATOM 1443 C CA . ALA A 1 185 ? 13.469 -8.654 -14.554 1.00 93.94 185 ALA A CA 1
ATOM 1444 C C . ALA A 1 185 ? 14.235 -7.606 -15.382 1.00 93.94 185 ALA A C 1
ATOM 1446 O O . ALA A 1 185 ? 14.130 -6.409 -15.093 1.00 93.94 185 ALA A O 1
ATOM 1447 N N . PRO A 1 186 ? 15.002 -8.001 -16.411 1.00 93.56 186 PRO A N 1
ATOM 1448 C CA . PRO A 1 186 ? 15.590 -7.047 -17.346 1.00 93.56 186 PRO A CA 1
ATOM 1449 C C . PRO A 1 186 ? 14.490 -6.259 -18.071 1.00 93.56 186 PRO A C 1
ATOM 1451 O O . PRO A 1 186 ? 13.349 -6.711 -18.159 1.00 93.56 186 PRO A O 1
ATOM 1454 N N . ARG A 1 187 ? 14.820 -5.069 -18.588 1.00 93.00 187 ARG A N 1
ATOM 1455 C CA . ARG A 1 187 ? 13.881 -4.213 -19.349 1.00 93.00 187 ARG A CA 1
ATOM 1456 C C . ARG A 1 187 ? 12.612 -3.767 -18.590 1.00 93.00 187 ARG A C 1
ATOM 1458 O O . ARG A 1 187 ? 11.667 -3.275 -19.210 1.00 93.00 187 ARG A O 1
ATOM 1465 N N . ARG A 1 188 ? 12.586 -3.889 -17.254 1.00 94.56 188 ARG A N 1
ATOM 1466 C CA . ARG A 1 188 ? 11.521 -3.364 -16.378 1.00 94.56 188 ARG A CA 1
ATOM 1467 C C . ARG A 1 188 ? 12.032 -2.198 -15.530 1.00 94.56 188 ARG A C 1
ATOM 1469 O O . ARG A 1 188 ? 12.922 -2.381 -14.688 1.00 94.56 188 ARG A O 1
ATOM 1476 N N . ALA A 1 189 ? 11.454 -1.015 -15.724 1.00 92.88 189 ALA A N 1
ATOM 1477 C CA . ALA A 1 189 ? 11.798 0.209 -14.998 1.00 92.88 189 ALA A CA 1
ATOM 1478 C C . ALA A 1 189 ? 11.450 0.125 -13.506 1.00 92.88 189 ALA A C 1
ATOM 1480 O O . ALA A 1 189 ? 12.225 0.574 -12.658 1.00 92.88 189 ALA A O 1
ATOM 1481 N N . GLY A 1 190 ? 10.346 -0.548 -13.180 1.00 90.19 190 GLY A N 1
ATOM 1482 C CA . GLY A 1 190 ? 9.870 -0.793 -11.822 1.00 90.19 190 GLY A CA 1
ATOM 1483 C C . GLY A 1 190 ? 8.824 0.205 -11.337 1.00 90.19 190 GLY A C 1
ATOM 1484 O O . GLY A 1 190 ? 8.615 1.252 -11.957 1.00 90.19 190 GLY A O 1
ATOM 1485 N N . PRO A 1 191 ? 8.212 -0.085 -10.175 1.00 89.19 191 PRO A N 1
ATOM 1486 C CA . PRO A 1 191 ? 6.982 0.567 -9.743 1.00 89.19 191 PRO A CA 1
ATOM 1487 C C . PRO A 1 191 ? 7.142 2.069 -9.562 1.00 89.19 191 PRO A C 1
ATOM 1489 O O . PRO A 1 191 ? 6.307 2.833 -10.022 1.00 89.19 191 PRO A O 1
ATOM 1492 N N . ARG A 1 192 ? 8.253 2.529 -8.976 1.00 90.50 192 ARG A N 1
ATOM 1493 C CA . ARG A 1 192 ? 8.480 3.964 -8.749 1.00 90.50 192 ARG A CA 1
ATOM 1494 C C . ARG A 1 192 ? 8.399 4.796 -10.036 1.00 90.50 192 ARG A C 1
ATOM 1496 O O . ARG A 1 192 ? 7.931 5.928 -9.993 1.00 90.50 192 ARG A O 1
ATOM 1503 N N . HIS A 1 193 ? 8.889 4.262 -11.152 1.00 93.69 193 HIS A N 1
ATOM 1504 C CA . HIS A 1 193 ? 8.946 4.985 -12.422 1.00 93.69 193 HIS A CA 1
ATOM 1505 C C . HIS A 1 193 ? 7.666 4.806 -13.229 1.00 93.69 193 HIS A C 1
ATOM 1507 O O . HIS A 1 193 ? 7.153 5.767 -13.787 1.00 93.69 193 HIS A O 1
ATOM 1513 N N . GLU A 1 194 ? 7.118 3.596 -13.253 1.00 94.62 194 GLU A N 1
ATOM 1514 C CA . GLU A 1 194 ? 5.891 3.296 -13.990 1.00 94.62 194 GLU A CA 1
ATOM 1515 C C . GLU A 1 194 ? 4.677 3.975 -13.347 1.00 94.62 194 GLU A C 1
ATOM 1517 O O . GLU A 1 194 ? 3.887 4.614 -14.040 1.00 94.62 194 GLU A O 1
ATOM 1522 N N . LEU A 1 195 ? 4.562 3.929 -12.016 1.00 93.81 195 LEU A N 1
ATOM 1523 C CA . LEU A 1 195 ? 3.432 4.525 -11.301 1.00 93.81 195 LEU A CA 1
ATOM 1524 C C . LEU A 1 195 ? 3.397 6.040 -11.412 1.00 93.81 195 LEU A C 1
ATOM 1526 O O . LEU A 1 195 ? 2.315 6.597 -11.556 1.00 93.81 195 LEU A O 1
ATOM 1530 N N . HIS A 1 196 ? 4.564 6.687 -11.479 1.00 93.25 196 HIS A N 1
ATOM 1531 C CA . HIS A 1 196 ? 4.641 8.122 -11.732 1.00 93.25 196 HIS A CA 1
ATOM 1532 C C . HIS A 1 196 ? 3.831 8.529 -12.973 1.00 93.25 196 HIS A C 1
ATOM 1534 O O . HIS A 1 196 ? 3.143 9.547 -12.962 1.00 93.25 196 HIS A O 1
ATOM 1540 N N . TYR A 1 197 ? 3.874 7.737 -14.043 1.00 95.00 197 TYR A N 1
ATOM 1541 C CA . TYR A 1 197 ? 3.105 8.031 -15.247 1.00 95.00 197 TYR A CA 1
ATOM 1542 C C . TYR A 1 197 ? 1.674 7.480 -15.179 1.00 95.00 197 TYR A C 1
ATOM 1544 O O . TYR A 1 197 ? 0.746 8.172 -15.592 1.00 95.00 197 TYR A O 1
ATOM 1552 N N . LEU A 1 198 ? 1.473 6.277 -14.630 1.00 95.31 198 LEU A N 1
ATOM 1553 C CA . LEU A 1 198 ? 0.149 5.644 -14.538 1.00 95.31 198 LEU A CA 1
ATOM 1554 C C . LEU A 1 198 ? -0.834 6.441 -13.666 1.00 95.31 198 LEU A C 1
ATOM 1556 O O . LEU A 1 198 ? -1.999 6.571 -14.033 1.00 95.31 198 LEU A O 1
ATOM 1560 N N . GLU A 1 199 ? -0.371 7.031 -12.563 1.00 94.06 199 GLU A N 1
ATOM 1561 C CA . GLU A 1 199 ? -1.184 7.865 -11.659 1.00 94.06 199 GLU A CA 1
ATOM 1562 C C . GLU A 1 199 ? -1.718 9.140 -12.334 1.00 94.06 199 GLU A C 1
ATOM 1564 O O . GLU A 1 199 ? -2.675 9.746 -11.861 1.00 94.06 199 GLU A O 1
ATOM 1569 N N . ARG A 1 200 ? -1.125 9.545 -13.465 1.00 93.81 200 ARG A N 1
ATOM 1570 C CA . ARG A 1 200 ? -1.535 10.724 -14.243 1.00 93.81 200 ARG A CA 1
ATOM 1571 C C . ARG A 1 200 ? -2.531 10.398 -15.356 1.00 93.81 200 ARG A C 1
ATOM 1573 O O . ARG A 1 200 ? -3.010 11.321 -16.011 1.00 93.81 200 ARG A O 1
ATOM 1580 N N . ILE A 1 201 ? -2.829 9.120 -15.606 1.00 93.69 201 ILE A N 1
ATOM 1581 C CA . ILE A 1 201 ? -3.762 8.715 -16.663 1.00 93.69 201 ILE A CA 1
ATOM 1582 C C . ILE A 1 201 ? -5.196 8.999 -16.194 1.00 93.69 201 ILE A C 1
ATOM 1584 O O . ILE A 1 201 ? -5.667 8.338 -15.261 1.00 93.69 201 ILE A O 1
ATOM 1588 N N . PRO A 1 202 ? -5.920 9.934 -16.838 1.00 92.62 202 PRO A N 1
ATOM 1589 C CA . PRO A 1 202 ? -7.287 10.252 -16.457 1.00 92.62 202 PRO A CA 1
ATOM 1590 C C . PRO A 1 202 ? -8.234 9.100 -16.803 1.00 92.62 202 PRO A C 1
ATOM 1592 O O . PRO A 1 202 ? -7.991 8.316 -17.720 1.00 92.62 202 PRO A O 1
ATOM 1595 N N . GLY A 1 203 ? -9.353 9.025 -16.092 1.00 91.56 203 GLY A N 1
ATOM 1596 C CA . GLY A 1 203 ? -10.400 8.044 -16.348 1.00 91.56 203 GLY A CA 1
ATOM 1597 C C . GLY A 1 203 ? -11.285 7.838 -15.129 1.00 91.56 203 GLY A C 1
ATOM 1598 O O . GLY A 1 203 ? -11.071 8.453 -14.084 1.00 91.56 203 GLY A O 1
ATOM 1599 N N . SER A 1 204 ? -12.273 6.955 -15.259 1.00 92.44 204 SER A N 1
ATOM 1600 C CA . SER A 1 204 ? -13.008 6.462 -14.098 1.00 92.44 204 SER A CA 1
ATOM 1601 C C . SER A 1 204 ? -12.062 5.728 -13.151 1.00 92.44 204 SER A C 1
ATOM 1603 O O . SER A 1 204 ? -11.106 5.079 -13.582 1.00 92.44 204 SER A O 1
ATOM 1605 N N . THR A 1 205 ? -12.332 5.821 -11.853 1.00 92.00 205 THR A N 1
ATOM 1606 C CA . THR A 1 205 ? -11.665 4.991 -10.849 1.00 92.00 205 THR A CA 1
ATOM 1607 C C . THR A 1 205 ? -11.861 3.520 -11.203 1.00 92.00 205 THR A C 1
ATOM 1609 O O . THR A 1 205 ? -12.949 3.118 -11.615 1.00 92.00 205 THR A O 1
ATOM 1612 N N . PHE A 1 206 ? -10.804 2.721 -11.063 1.00 94.88 206 PHE A N 1
ATOM 1613 C CA . PHE A 1 206 ? -10.912 1.273 -11.201 1.00 94.88 206 PHE A CA 1
ATOM 1614 C C . PHE A 1 206 ? -11.975 0.708 -10.248 1.00 94.88 206 PHE A C 1
ATOM 1616 O O . PHE A 1 206 ? -12.097 1.155 -9.109 1.00 94.88 206 PHE A O 1
ATOM 1623 N N . ASP A 1 207 ? -12.725 -0.292 -10.701 1.00 95.25 207 ASP A N 1
ATOM 1624 C CA . ASP A 1 207 ? -13.682 -1.016 -9.873 1.00 95.25 207 ASP A CA 1
ATOM 1625 C C . ASP A 1 207 ? -13.614 -2.518 -10.165 1.00 95.25 207 ASP A C 1
ATOM 1627 O O . ASP A 1 207 ? -13.092 -2.947 -11.194 1.00 95.25 207 ASP A O 1
ATOM 1631 N N . LEU A 1 208 ? -14.104 -3.320 -9.224 1.00 95.50 208 LEU A N 1
ATOM 1632 C CA . LEU A 1 208 ? -14.091 -4.776 -9.325 1.00 95.50 208 LEU A CA 1
ATOM 1633 C C . LEU A 1 208 ? -15.240 -5.271 -10.223 1.00 95.50 208 LEU A C 1
ATOM 1635 O O . LEU A 1 208 ? -16.344 -4.732 -10.136 1.00 95.50 208 LEU A O 1
ATOM 1639 N N . PRO A 1 209 ? -15.045 -6.335 -11.023 1.00 95.12 209 PRO A N 1
ATOM 1640 C CA . PRO A 1 209 ? -16.151 -6.990 -11.717 1.00 95.12 209 PRO A CA 1
ATOM 1641 C C . PRO A 1 209 ? -17.195 -7.527 -10.727 1.00 95.12 209 PRO A C 1
ATOM 1643 O O . PRO A 1 209 ? -16.835 -8.002 -9.646 1.00 95.12 209 PRO A O 1
ATOM 1646 N N . GLU A 1 210 ? -18.481 -7.525 -11.094 1.00 93.69 210 GLU A N 1
ATOM 1647 C CA . GLU A 1 210 ? -19.563 -7.945 -10.181 1.00 93.69 210 GLU A CA 1
ATOM 1648 C C . GLU A 1 210 ? -19.413 -9.385 -9.677 1.00 93.69 210 GLU A C 1
ATOM 1650 O O . GLU A 1 210 ? -19.649 -9.648 -8.499 1.00 93.69 210 GLU A O 1
ATOM 1655 N N . ALA A 1 211 ? -18.934 -10.305 -10.520 1.00 93.50 211 ALA A N 1
ATOM 1656 C CA . ALA A 1 211 ? -18.650 -11.679 -10.103 1.00 93.50 211 ALA A CA 1
ATOM 1657 C C . ALA A 1 211 ? -17.600 -11.740 -8.974 1.00 93.50 211 ALA A C 1
ATOM 1659 O O . ALA A 1 211 ? -17.718 -12.535 -8.041 1.00 93.50 211 ALA A O 1
ATOM 1660 N N . ILE A 1 212 ? -16.594 -10.861 -9.024 1.00 96.88 212 ILE A N 1
ATOM 1661 C CA . ILE A 1 212 ? -15.558 -10.762 -7.990 1.00 96.88 212 ILE A CA 1
ATOM 1662 C C . ILE A 1 212 ? -16.113 -10.091 -6.737 1.00 96.88 212 ILE A C 1
ATOM 1664 O O . ILE A 1 212 ? -15.848 -10.568 -5.634 1.00 96.88 212 ILE A O 1
ATOM 1668 N N . LYS A 1 213 ? -16.932 -9.040 -6.883 1.00 96.69 213 LYS A N 1
ATOM 1669 C CA . LYS A 1 213 ? -17.621 -8.425 -5.741 1.00 96.69 213 LYS A CA 1
ATOM 1670 C C . LYS A 1 213 ? -18.460 -9.457 -5.001 1.00 96.69 213 LYS A C 1
ATOM 1672 O O . LYS A 1 213 ? -18.312 -9.580 -3.794 1.00 96.69 213 LYS A O 1
ATOM 1677 N N . GLU A 1 214 ? -19.265 -10.244 -5.709 1.00 95.25 214 GLU A N 1
ATOM 1678 C CA . GLU A 1 214 ? -20.119 -11.268 -5.105 1.00 95.25 214 GLU A CA 1
ATOM 1679 C C . GLU A 1 214 ? -19.321 -12.342 -4.358 1.00 95.25 214 GLU A C 1
ATOM 1681 O O . GLU A 1 214 ? -19.666 -12.706 -3.231 1.00 95.25 214 GLU A O 1
ATOM 1686 N N . LYS A 1 215 ? -18.201 -12.791 -4.934 1.00 95.56 215 LYS A N 1
ATOM 1687 C CA . LYS A 1 215 ? -17.265 -13.691 -4.251 1.00 95.56 215 LYS A CA 1
ATOM 1688 C C . LYS A 1 215 ? -16.759 -13.091 -2.935 1.00 95.56 215 LYS A C 1
ATOM 1690 O O . LYS A 1 215 ? -16.748 -13.789 -1.923 1.00 95.56 215 LYS A O 1
ATOM 1695 N N . ILE A 1 216 ? -16.384 -11.810 -2.933 1.00 97.00 216 ILE A N 1
ATOM 1696 C CA . ILE A 1 216 ? -15.928 -11.106 -1.725 1.00 97.00 216 ILE A CA 1
ATOM 1697 C C . ILE A 1 216 ? -17.065 -10.990 -0.708 1.00 97.00 216 ILE A C 1
ATOM 1699 O O . ILE A 1 216 ? -16.847 -11.348 0.445 1.00 97.00 216 ILE A O 1
ATOM 1703 N N . ARG A 1 217 ? -18.279 -10.575 -1.119 1.00 96.44 217 ARG A N 1
ATOM 1704 C CA . ARG A 1 217 ? -19.437 -10.445 -0.209 1.00 96.44 217 ARG A CA 1
ATOM 1705 C C . ARG A 1 217 ? -19.664 -11.736 0.573 1.00 96.44 217 ARG A C 1
ATOM 1707 O O . ARG A 1 217 ? -19.730 -11.705 1.798 1.00 96.44 217 ARG A O 1
ATOM 1714 N N . ARG A 1 218 ? -19.694 -12.875 -0.128 1.00 95.50 218 ARG A N 1
ATOM 1715 C CA . ARG A 1 218 ? -19.855 -14.201 0.488 1.00 95.50 218 ARG A CA 1
ATOM 1716 C C . ARG A 1 218 ? -18.713 -14.549 1.432 1.00 95.50 218 ARG A C 1
ATOM 1718 O O . ARG A 1 218 ? -18.965 -15.041 2.525 1.00 95.50 218 ARG A O 1
ATOM 1725 N N . ALA A 1 219 ? -17.474 -14.295 1.018 1.00 96.44 219 ALA A N 1
ATOM 1726 C CA . ALA A 1 219 ? -16.298 -14.637 1.810 1.00 96.44 219 ALA A CA 1
ATOM 1727 C C . ALA A 1 219 ? -16.164 -13.791 3.089 1.00 96.44 219 ALA A C 1
ATOM 1729 O O . ALA A 1 219 ? -15.596 -14.263 4.069 1.00 96.44 219 ALA A O 1
ATOM 1730 N N . THR A 1 220 ? -16.688 -12.562 3.094 1.00 97.50 220 THR A N 1
ATOM 1731 C CA . THR A 1 220 ? -16.568 -11.633 4.230 1.00 97.50 220 THR A CA 1
ATOM 1732 C C . THR A 1 220 ? -17.830 -11.510 5.077 1.00 97.50 220 THR A C 1
ATOM 1734 O O . THR A 1 220 ? -17.793 -10.818 6.090 1.00 97.50 220 THR A O 1
ATOM 1737 N N . HIS A 1 221 ? -18.933 -12.161 4.693 1.00 96.81 221 HIS A N 1
ATOM 1738 C CA . HIS A 1 221 ? -20.223 -12.082 5.389 1.00 96.81 221 HIS A CA 1
ATOM 1739 C C . HIS A 1 221 ? -20.083 -12.343 6.897 1.00 96.81 221 HIS A C 1
ATOM 1741 O O . HIS A 1 221 ? -20.405 -11.482 7.715 1.00 96.81 221 HIS A O 1
ATOM 1747 N N . ASP A 1 222 ? -19.537 -13.504 7.270 1.00 97.12 222 ASP A N 1
ATOM 1748 C CA . ASP A 1 222 ? -19.429 -13.916 8.676 1.00 97.12 222 ASP A CA 1
ATOM 1749 C C . ASP A 1 222 ? -18.446 -13.047 9.468 1.00 97.12 222 ASP A C 1
ATOM 1751 O O . ASP A 1 222 ? -18.599 -12.857 10.675 1.00 97.12 222 ASP A O 1
ATOM 1755 N N . ASP A 1 223 ? -17.441 -12.502 8.787 1.00 97.69 223 ASP A N 1
ATOM 1756 C CA . ASP A 1 223 ? -16.422 -11.645 9.384 1.00 97.69 223 ASP A CA 1
ATOM 1757 C C . ASP A 1 223 ? -16.994 -10.263 9.741 1.00 97.69 223 ASP A C 1
ATOM 1759 O O . ASP A 1 223 ? -16.789 -9.754 10.846 1.00 97.69 223 ASP A O 1
ATOM 1763 N N . VAL A 1 224 ? -17.795 -9.686 8.839 1.00 98.12 224 VAL A N 1
ATOM 1764 C CA . VAL A 1 224 ? -18.533 -8.435 9.078 1.00 98.12 224 VAL A CA 1
ATOM 1765 C C . VAL A 1 224 ? -19.644 -8.641 10.109 1.00 98.12 224 VAL A C 1
ATOM 1767 O O . VAL A 1 224 ? -19.812 -7.805 10.997 1.00 98.12 224 VAL A O 1
ATOM 1770 N N . ALA A 1 225 ? -20.375 -9.758 10.046 1.00 97.81 225 ALA A N 1
ATOM 1771 C CA . ALA A 1 225 ? -21.391 -10.090 11.043 1.00 97.81 225 ALA A CA 1
ATOM 1772 C C . ALA A 1 225 ? -20.778 -10.185 12.450 1.00 97.81 225 ALA A C 1
ATOM 1774 O O . ALA A 1 225 ? -21.285 -9.562 13.384 1.00 97.81 225 ALA A O 1
ATOM 1775 N N . TRP A 1 226 ? -19.639 -10.874 12.584 1.00 98.19 226 TRP A N 1
ATOM 1776 C CA . TRP A 1 226 ? -18.893 -10.953 13.840 1.00 98.19 226 TRP A CA 1
ATOM 1777 C C . TRP A 1 226 ? -18.427 -9.578 14.333 1.00 98.19 226 TRP A C 1
ATOM 1779 O O . TRP A 1 226 ? -18.525 -9.298 15.529 1.00 98.19 226 TRP A O 1
ATOM 1789 N N . LEU A 1 227 ? -17.934 -8.715 13.437 1.00 98.19 227 LEU A N 1
ATOM 1790 C CA . LEU A 1 227 ? -17.508 -7.354 13.775 1.00 98.19 227 LEU A CA 1
ATOM 1791 C C . LEU A 1 227 ? -18.674 -6.534 14.348 1.00 98.19 227 LEU A C 1
ATOM 1793 O O . LEU A 1 227 ? -18.531 -5.899 15.394 1.00 98.19 227 LEU A O 1
ATOM 1797 N N . ASN A 1 228 ? -19.832 -6.585 13.690 1.00 98.06 228 ASN A N 1
ATOM 1798 C CA . ASN A 1 228 ? -21.031 -5.869 14.117 1.00 98.06 228 ASN A CA 1
ATOM 1799 C C . ASN A 1 228 ? -21.563 -6.380 15.457 1.00 98.06 228 ASN A C 1
ATOM 1801 O O . ASN A 1 228 ? -21.816 -5.579 16.355 1.00 98.06 228 ASN A O 1
ATOM 1805 N N . GLU A 1 229 ? -21.668 -7.699 15.623 1.00 97.81 229 GLU A N 1
ATOM 1806 C CA . GLU A 1 229 ? -22.120 -8.315 16.872 1.00 97.81 229 GLU A CA 1
ATOM 1807 C C . GLU A 1 229 ? -21.167 -8.003 18.032 1.00 97.81 229 GLU A C 1
ATOM 1809 O O . GLU A 1 229 ? -21.604 -7.569 19.098 1.00 97.81 229 GLU A O 1
ATOM 1814 N N . SER A 1 230 ? -19.857 -8.159 17.816 1.00 97.94 230 SER A N 1
ATOM 1815 C CA . SER A 1 230 ? -18.853 -7.983 18.869 1.00 97.94 230 SER A CA 1
ATOM 1816 C C . SER A 1 230 ? -18.797 -6.542 19.369 1.00 97.94 230 SER A C 1
ATOM 1818 O O . SER A 1 230 ? -18.607 -6.310 20.557 1.00 97.94 230 SER A O 1
ATOM 1820 N N . PHE A 1 231 ? -18.965 -5.553 18.495 1.00 97.50 231 PHE A N 1
ATOM 1821 C CA . PHE A 1 231 ? -18.792 -4.147 18.869 1.00 97.50 231 PHE A CA 1
ATOM 1822 C C . PHE A 1 231 ? -20.104 -3.358 18.942 1.00 97.50 231 PHE A C 1
ATOM 1824 O O . PHE A 1 231 ? -20.067 -2.151 19.177 1.00 97.50 231 PHE A O 1
ATOM 1831 N N . GLY A 1 232 ? -21.256 -4.017 18.771 1.00 97.19 232 GLY A N 1
ATOM 1832 C CA . GLY A 1 232 ? -22.563 -3.355 18.748 1.00 97.19 232 GLY A CA 1
ATOM 1833 C C . GLY A 1 232 ? -22.681 -2.332 17.614 1.00 97.19 232 GLY A C 1
ATOM 1834 O O . GLY A 1 232 ? -23.254 -1.260 17.806 1.00 97.19 232 GLY A O 1
ATOM 1835 N N . LEU A 1 233 ? -22.084 -2.637 16.461 1.00 96.56 233 LEU A N 1
ATOM 1836 C CA . LEU A 1 233 ? -22.040 -1.766 15.286 1.00 96.56 233 LEU A CA 1
ATOM 1837 C C . LEU A 1 233 ? -23.060 -2.212 14.231 1.00 96.56 233 LEU A C 1
ATOM 1839 O O . LEU A 1 233 ? -23.633 -3.297 14.305 1.00 96.56 233 LEU A O 1
ATOM 1843 N N . ASN A 1 234 ? -23.265 -1.366 13.223 1.00 96.12 234 ASN A N 1
ATOM 1844 C CA . ASN A 1 234 ? -24.076 -1.671 12.045 1.00 96.12 234 ASN A CA 1
ATOM 1845 C C . ASN A 1 234 ? -23.333 -1.256 10.766 1.00 96.12 234 ASN A C 1
ATOM 1847 O O . ASN A 1 234 ? -23.799 -0.414 9.999 1.00 96.12 234 ASN A O 1
ATOM 1851 N N . LEU A 1 235 ? -22.126 -1.790 10.591 1.00 96.06 235 LEU A N 1
ATOM 1852 C CA . LEU A 1 235 ? -21.285 -1.538 9.427 1.00 96.06 235 LEU A CA 1
ATOM 1853 C C . LEU A 1 235 ? -21.681 -2.450 8.264 1.00 96.06 235 LEU A C 1
ATOM 1855 O O . LEU A 1 235 ? -21.929 -3.640 8.454 1.00 96.06 235 LEU A O 1
ATOM 1859 N N . TYR A 1 236 ? -21.679 -1.885 7.057 1.00 96.25 236 TYR A N 1
ATOM 1860 C CA . TYR A 1 236 ? -21.819 -2.604 5.782 1.00 96.25 236 TYR A CA 1
ATOM 1861 C C . TYR A 1 236 ? -23.064 -3.517 5.716 1.00 96.25 236 TYR A C 1
ATOM 1863 O O . TYR A 1 236 ? -22.954 -4.731 5.515 1.00 96.25 236 TYR A O 1
ATOM 1871 N N . PRO A 1 237 ? -24.278 -2.962 5.911 1.00 94.75 237 PRO A N 1
ATOM 1872 C CA . PRO A 1 237 ? -25.512 -3.749 5.955 1.00 94.75 237 PRO A CA 1
ATOM 1873 C C . PRO A 1 237 ? -25.808 -4.494 4.646 1.00 94.75 237 PRO A C 1
ATOM 1875 O O . PRO A 1 237 ? -26.503 -5.508 4.670 1.00 94.75 237 PRO A O 1
ATOM 1878 N N . ASP A 1 238 ? -25.274 -4.031 3.516 1.00 93.19 238 ASP A N 1
ATOM 1879 C CA . ASP A 1 238 ? -25.360 -4.688 2.209 1.00 93.19 238 ASP A CA 1
ATOM 1880 C C . ASP A 1 238 ? -24.595 -6.022 2.146 1.00 93.19 238 ASP A C 1
ATOM 1882 O O . ASP A 1 238 ? -24.905 -6.860 1.302 1.00 93.19 238 ASP A O 1
ATOM 1886 N N . LEU A 1 239 ? -23.634 -6.243 3.049 1.00 91.88 239 LEU A N 1
ATOM 1887 C CA . LEU A 1 239 ? -22.873 -7.490 3.144 1.00 91.88 239 LEU A CA 1
ATOM 1888 C C . LEU A 1 239 ? -23.493 -8.516 4.091 1.00 91.88 239 LEU A C 1
ATOM 1890 O O . LEU A 1 239 ? -23.183 -9.696 3.971 1.00 91.88 239 LEU A O 1
ATOM 1894 N N . VAL A 1 240 ? -24.332 -8.075 5.032 1.00 89.12 240 VAL A N 1
ATOM 1895 C CA . VAL A 1 240 ? -24.945 -8.928 6.071 1.00 89.12 240 VAL A CA 1
ATOM 1896 C C . VAL A 1 240 ? -26.420 -9.212 5.774 1.00 89.12 240 VAL A C 1
ATOM 1898 O O . VAL A 1 240 ? -26.981 -10.214 6.213 1.00 89.12 240 VAL A O 1
ATOM 1901 N N . SER A 1 241 ? -27.079 -8.344 5.007 1.00 83.31 241 SER A N 1
ATOM 1902 C CA . SER A 1 241 ? -28.448 -8.589 4.560 1.00 83.31 241 SER A CA 1
ATOM 1903 C C . SER A 1 241 ? -28.452 -9.690 3.503 1.00 83.31 241 SER A C 1
ATOM 1905 O O . SER A 1 241 ? -27.718 -9.611 2.520 1.00 83.31 241 SER A O 1
ATOM 1907 N N . ALA A 1 242 ? -29.295 -10.712 3.683 1.00 58.06 242 ALA A N 1
ATOM 1908 C CA . ALA A 1 242 ? -29.437 -11.783 2.701 1.00 58.06 242 ALA A CA 1
ATOM 1909 C C . ALA A 1 242 ? -29.751 -11.184 1.315 1.00 58.06 242 ALA A C 1
ATOM 1911 O O . ALA A 1 242 ? -30.684 -10.377 1.212 1.00 58.06 242 ALA A O 1
ATOM 1912 N N . PRO A 1 243 ? -29.020 -11.558 0.249 1.00 54.28 243 PRO A N 1
ATOM 1913 C CA . PRO A 1 243 ? -29.325 -11.067 -1.082 1.00 54.28 243 PRO A CA 1
ATOM 1914 C C . PRO A 1 243 ? -30.733 -11.531 -1.457 1.00 54.28 243 PRO A C 1
ATOM 1916 O O . PRO A 1 243 ? -31.013 -12.723 -1.591 1.00 54.28 243 PRO A O 1
ATOM 1919 N N . SER A 1 244 ? -31.649 -10.573 -1.590 1.00 43.66 244 SER A N 1
ATOM 1920 C CA . SER A 1 244 ? -32.938 -10.842 -2.208 1.00 43.66 244 SER A CA 1
ATOM 1921 C C . SER A 1 244 ? -32.712 -11.040 -3.708 1.00 43.66 244 SER A C 1
ATOM 1923 O O . SER A 1 244 ? -32.166 -10.175 -4.387 1.00 43.66 244 SER A O 1
ATOM 1925 N N . SER A 1 245 ? -33.166 -12.191 -4.198 1.00 48.03 245 SER A N 1
ATOM 1926 C CA . SER A 1 245 ? -33.261 -12.620 -5.598 1.00 48.03 245 SER A CA 1
ATOM 1927 C C . SER A 1 245 ? -32.010 -13.188 -6.285 1.00 48.03 245 SER A C 1
ATOM 1929 O O . SER A 1 245 ? -30.902 -12.662 -6.250 1.00 48.03 245 SER A O 1
ATOM 1931 N N . SER A 1 246 ? -32.270 -14.322 -6.935 1.00 45.94 246 SER A N 1
ATOM 1932 C CA . SER A 1 246 ? -31.476 -15.004 -7.946 1.00 45.94 246 SER A CA 1
ATOM 1933 C C . SER A 1 246 ? -31.096 -14.050 -9.077 1.00 45.94 246 SER A C 1
ATOM 1935 O O . SER A 1 246 ? -31.916 -13.760 -9.948 1.00 45.94 246 SER A O 1
ATOM 1937 N N . PHE A 1 247 ? -29.854 -13.578 -9.080 1.00 49.00 247 PHE A N 1
ATOM 1938 C CA . PHE A 1 247 ? -29.256 -13.039 -10.292 1.00 49.00 247 PHE A CA 1
ATOM 1939 C C . PHE A 1 247 ? -28.837 -14.224 -11.158 1.00 49.00 247 PHE A C 1
ATOM 1941 O O . PHE A 1 247 ? -27.872 -14.920 -10.843 1.00 49.00 247 PHE A O 1
ATOM 1948 N N . ASP A 1 248 ? -29.600 -14.478 -12.220 1.00 45.25 248 ASP A N 1
ATOM 1949 C CA . ASP A 1 248 ? -29.128 -15.299 -13.328 1.00 45.25 248 ASP A CA 1
ATOM 1950 C C . ASP A 1 248 ? -27.824 -14.668 -13.833 1.00 45.25 248 ASP A C 1
ATOM 1952 O O . ASP A 1 248 ? -27.805 -13.522 -14.288 1.00 45.25 248 ASP A O 1
ATOM 1956 N N . HIS A 1 249 ? -26.717 -15.393 -13.663 1.00 47.91 249 HIS A N 1
ATOM 1957 C CA . HIS A 1 249 ? -25.406 -14.992 -14.152 1.00 47.91 249 HIS A CA 1
ATOM 1958 C C . HIS A 1 249 ? -25.447 -14.942 -15.681 1.00 47.91 249 HIS A C 1
ATOM 1960 O O . HIS A 1 249 ? -25.302 -15.956 -16.359 1.00 47.91 249 HIS A O 1
ATOM 1966 N N . ASP A 1 250 ? -25.645 -13.748 -16.227 1.00 42.50 250 ASP A N 1
ATOM 1967 C CA . ASP A 1 250 ? -25.203 -13.451 -17.579 1.00 42.50 250 ASP A CA 1
ATOM 1968 C C . ASP A 1 250 ? -23.678 -13.280 -17.531 1.00 42.50 250 ASP A C 1
ATOM 1970 O O . ASP A 1 250 ? -23.175 -12.274 -17.036 1.00 42.50 250 ASP A O 1
ATOM 1974 N N . ASP A 1 251 ? -22.931 -14.271 -18.024 1.00 46.25 251 ASP A N 1
ATOM 1975 C CA . ASP A 1 251 ? -21.461 -14.267 -18.163 1.00 46.25 251 ASP A CA 1
ATOM 1976 C C . ASP A 1 251 ? -20.936 -13.164 -19.120 1.00 46.25 251 ASP A C 1
ATOM 1978 O O . ASP A 1 251 ? -19.752 -13.112 -19.454 1.00 46.25 251 ASP A O 1
ATOM 1982 N N . SER A 1 252 ? -21.790 -12.241 -19.577 1.00 42.72 252 SER A N 1
ATOM 1983 C CA . SER A 1 252 ? -21.438 -11.158 -20.501 1.00 42.72 252 SER A CA 1
ATOM 1984 C C . SER A 1 252 ? -20.776 -9.924 -19.853 1.00 42.72 252 SER A C 1
ATOM 1986 O O . SER A 1 252 ? -20.459 -8.957 -20.556 1.00 42.72 252 SER A O 1
ATOM 1988 N N . VAL A 1 253 ? -20.512 -9.950 -18.538 1.00 45.66 253 VAL A N 1
ATOM 1989 C CA . VAL A 1 253 ? -20.038 -8.793 -17.734 1.00 45.66 253 VAL A CA 1
ATOM 1990 C C . VAL A 1 253 ? -18.617 -8.318 -18.089 1.00 45.66 253 VAL A C 1
ATOM 1992 O O . VAL A 1 253 ? -18.230 -7.206 -17.735 1.00 45.66 253 VAL A O 1
ATOM 1995 N N . ASP A 1 254 ? -17.867 -9.066 -18.899 1.00 47.41 254 ASP A N 1
ATOM 1996 C CA . ASP A 1 254 ? -16.543 -8.647 -19.396 1.00 47.41 254 ASP A CA 1
ATOM 1997 C C . ASP A 1 254 ? -16.605 -7.460 -20.392 1.00 47.41 254 ASP A C 1
ATOM 1999 O O . ASP A 1 254 ? -15.590 -6.945 -20.862 1.00 47.41 254 ASP A O 1
ATOM 2003 N N . ARG A 1 255 ? -17.811 -6.979 -20.734 1.00 46.38 255 ARG A N 1
ATOM 2004 C CA . ARG A 1 255 ? -18.012 -5.884 -21.697 1.00 46.38 255 ARG A CA 1
ATOM 2005 C C . ARG A 1 255 ? -17.800 -4.474 -21.157 1.00 46.38 255 ARG A C 1
ATOM 2007 O O . ARG A 1 255 ? -17.753 -3.542 -21.958 1.00 46.38 255 ARG A O 1
ATOM 2014 N N . GLN A 1 256 ? -17.683 -4.270 -19.845 1.00 46.22 256 GLN A N 1
ATOM 2015 C CA . GLN A 1 256 ? -17.684 -2.901 -19.312 1.00 46.22 256 GLN A CA 1
ATOM 2016 C C . GLN A 1 256 ? -16.364 -2.141 -19.474 1.00 46.22 256 GLN A C 1
ATOM 2018 O O . GLN A 1 256 ? -16.367 -0.920 -19.341 1.00 46.22 256 GLN A O 1
ATOM 2023 N N . LEU A 1 257 ? -15.282 -2.810 -19.883 1.00 49.25 257 LEU A N 1
ATOM 2024 C CA . LEU A 1 257 ? -14.018 -2.180 -20.273 1.00 49.25 257 LEU A CA 1
ATOM 2025 C C . LEU A 1 257 ? -13.423 -2.864 -21.508 1.00 49.25 257 LEU A C 1
ATOM 2027 O O . LEU A 1 257 ? -12.250 -3.223 -21.535 1.00 49.25 257 LEU A O 1
ATOM 2031 N N . THR A 1 258 ? -14.207 -3.010 -22.578 1.00 51.62 258 THR A N 1
ATOM 2032 C CA . THR A 1 258 ? -13.663 -3.384 -23.894 1.00 51.62 258 THR A CA 1
ATOM 2033 C C . THR A 1 258 ? -12.957 -2.189 -24.530 1.00 51.62 258 THR A C 1
ATOM 2035 O O . THR A 1 258 ? -13.318 -1.742 -25.619 1.00 51.62 258 THR A O 1
ATOM 2038 N N . HIS A 1 259 ? -11.920 -1.657 -23.881 1.00 60.34 259 HIS A N 1
ATOM 2039 C CA . HIS A 1 259 ? -10.798 -1.257 -24.716 1.00 60.34 259 HIS A CA 1
ATOM 2040 C C . HIS A 1 259 ? -10.353 -2.548 -25.389 1.00 60.34 259 HIS A C 1
ATOM 2042 O O . HIS A 1 259 ? -10.184 -3.564 -24.711 1.00 60.34 259 HIS A O 1
ATOM 2048 N N . ASP A 1 260 ? -10.267 -2.540 -26.715 1.00 81.69 260 ASP A N 1
ATOM 2049 C CA . ASP A 1 260 ? -9.754 -3.684 -27.452 1.00 81.69 260 ASP A CA 1
ATOM 2050 C C . ASP A 1 260 ? -8.466 -4.148 -26.759 1.00 81.69 260 ASP A C 1
ATOM 2052 O O . ASP A 1 260 ? -7.537 -3.360 -26.565 1.00 81.69 260 ASP A O 1
ATOM 2056 N N . ARG A 1 261 ? -8.443 -5.403 -26.300 1.00 86.31 261 ARG A N 1
ATOM 2057 C CA . ARG A 1 261 ? -7.322 -5.958 -25.535 1.00 86.31 261 ARG A CA 1
ATOM 2058 C C . ARG A 1 261 ? -6.009 -5.742 -26.282 1.00 86.31 261 ARG A C 1
ATOM 2060 O O . ARG A 1 261 ? -5.000 -5.439 -25.652 1.00 86.31 261 ARG A O 1
ATOM 2067 N N . ALA A 1 262 ? -6.043 -5.809 -27.614 1.00 91.00 262 ALA A N 1
ATOM 2068 C CA . ALA A 1 262 ? -4.889 -5.520 -28.453 1.00 91.00 262 ALA A CA 1
ATOM 2069 C C . ALA A 1 262 ? -4.424 -4.056 -28.340 1.00 91.00 262 ALA A C 1
ATOM 2071 O O . ALA A 1 262 ? -3.221 -3.796 -28.325 1.00 91.00 262 ALA A O 1
ATOM 2072 N N . THR A 1 263 ? -5.346 -3.101 -28.192 1.00 93.12 263 THR A N 1
ATOM 2073 C CA . THR A 1 263 ? -5.028 -1.688 -27.938 1.00 93.12 263 THR A CA 1
ATOM 2074 C C . THR A 1 263 ? -4.359 -1.500 -26.577 1.00 93.12 263 THR A C 1
ATOM 2076 O O . THR A 1 263 ? -3.308 -0.867 -26.512 1.00 93.12 263 THR A O 1
ATOM 2079 N N . ILE A 1 264 ? -4.904 -2.076 -25.497 1.00 94.38 264 ILE A N 1
ATOM 2080 C CA . ILE A 1 264 ? -4.284 -1.983 -24.159 1.00 94.38 264 ILE A CA 1
ATOM 2081 C C . ILE A 1 264 ? -2.903 -2.634 -24.153 1.00 94.38 264 ILE A C 1
ATOM 2083 O O . ILE A 1 264 ? -1.954 -2.054 -23.632 1.00 94.38 264 ILE A O 1
ATOM 2087 N N . ASP A 1 265 ? -2.775 -3.801 -24.781 1.00 95.25 265 ASP A N 1
ATOM 2088 C CA . ASP A 1 265 ? -1.506 -4.512 -24.894 1.00 95.25 265 ASP A CA 1
ATOM 2089 C C . ASP A 1 265 ? -0.463 -3.708 -25.693 1.00 95.25 265 ASP A C 1
ATOM 2091 O O . ASP A 1 265 ? 0.703 -3.662 -25.301 1.00 95.25 265 ASP A O 1
ATOM 2095 N N . SER A 1 266 ? -0.880 -3.018 -26.761 1.00 96.12 266 SER A N 1
ATOM 2096 C CA . SER A 1 266 ? -0.005 -2.131 -27.544 1.00 96.12 266 SER A CA 1
ATOM 2097 C C . SER A 1 266 ? 0.415 -0.891 -26.748 1.00 96.12 266 SER A C 1
ATOM 2099 O O . SER A 1 266 ? 1.582 -0.501 -26.774 1.00 96.12 266 SER A O 1
ATOM 2101 N N . ILE A 1 267 ? -0.516 -0.282 -26.002 1.00 96.25 267 ILE A N 1
ATOM 2102 C CA . ILE A 1 267 ? -0.216 0.858 -25.125 1.00 96.25 267 ILE A CA 1
ATOM 2103 C C . ILE A 1 267 ? 0.769 0.436 -24.037 1.00 96.25 267 ILE A C 1
ATOM 2105 O O . ILE A 1 267 ? 1.749 1.139 -23.821 1.00 96.25 267 ILE A O 1
ATOM 2109 N N . ALA A 1 268 ? 0.542 -0.699 -23.374 1.00 96.25 268 ALA A N 1
ATOM 2110 C CA . ALA A 1 268 ? 1.414 -1.196 -22.315 1.00 96.25 268 ALA A CA 1
ATOM 2111 C C . ALA A 1 268 ? 2.832 -1.494 -22.822 1.00 96.25 268 ALA A C 1
ATOM 2113 O O . ALA A 1 268 ? 3.806 -1.204 -22.128 1.00 96.25 268 ALA A O 1
ATOM 2114 N N . GLU A 1 269 ? 2.962 -2.024 -24.038 1.00 96.56 269 GLU A N 1
ATOM 2115 C CA . GLU A 1 269 ? 4.253 -2.246 -24.689 1.00 96.56 269 GLU A CA 1
ATOM 2116 C C . GLU A 1 269 ? 5.006 -0.936 -24.939 1.00 96.56 269 GLU A C 1
ATOM 2118 O O . GLU A 1 269 ? 6.112 -0.769 -24.419 1.00 96.56 269 GLU A O 1
ATOM 2123 N N . ILE A 1 270 ? 4.383 0.018 -25.641 1.00 97.44 270 ILE A N 1
ATOM 2124 C CA . ILE A 1 270 ? 4.980 1.332 -25.931 1.00 97.44 270 ILE A CA 1
ATOM 2125 C C . ILE A 1 270 ? 5.313 2.068 -24.630 1.00 97.44 270 ILE A C 1
ATOM 2127 O O . ILE A 1 270 ? 6.412 2.594 -24.464 1.00 97.44 270 ILE A O 1
ATOM 2131 N N . PHE A 1 271 ? 4.378 2.078 -23.680 1.00 97.12 271 PHE A N 1
ATOM 2132 C CA . PHE A 1 271 ? 4.552 2.673 -22.361 1.00 97.12 271 PHE A CA 1
ATOM 2133 C C . PHE A 1 271 ? 5.769 2.086 -21.645 1.00 97.12 271 PHE A C 1
ATOM 2135 O O . PHE A 1 271 ? 6.655 2.824 -21.217 1.00 97.12 271 PHE A O 1
ATOM 2142 N N . GLY A 1 272 ? 5.842 0.756 -21.554 1.00 96.19 272 GLY A N 1
ATOM 2143 C CA . GLY A 1 272 ? 6.946 0.071 -20.900 1.00 96.19 272 GLY A CA 1
ATOM 2144 C C . GLY A 1 272 ? 8.294 0.383 -21.549 1.00 96.19 272 GLY A C 1
ATOM 2145 O O . GLY A 1 272 ? 9.285 0.519 -20.841 1.00 96.19 272 GLY A O 1
ATOM 2146 N N . GLU A 1 273 ? 8.358 0.497 -22.879 1.00 96.69 273 GLU A N 1
ATOM 2147 C CA . GLU A 1 273 ? 9.587 0.876 -23.595 1.00 96.69 273 GLU A CA 1
ATOM 2148 C C . GLU A 1 273 ? 10.012 2.306 -23.299 1.00 96.69 273 GLU A C 1
ATOM 2150 O O . GLU A 1 273 ? 11.171 2.538 -22.957 1.00 96.69 273 GLU A O 1
ATOM 2155 N N . LEU A 1 274 ? 9.080 3.257 -23.384 1.00 97.25 274 LEU A N 1
ATOM 2156 C CA . LEU A 1 274 ? 9.370 4.665 -23.134 1.00 97.25 274 LEU A CA 1
ATOM 2157 C C . LEU A 1 274 ? 9.861 4.889 -21.701 1.00 97.25 274 LEU A C 1
ATOM 2159 O O . LEU A 1 274 ? 10.877 5.555 -21.503 1.00 97.25 274 LEU A O 1
ATOM 2163 N N . VAL A 1 275 ? 9.192 4.290 -20.710 1.00 96.94 275 VAL A N 1
ATOM 2164 C CA . VAL A 1 275 ? 9.588 4.423 -19.301 1.00 96.94 275 VAL A CA 1
ATOM 2165 C C . VAL A 1 275 ? 10.927 3.733 -19.039 1.00 96.94 275 VAL A C 1
ATOM 2167 O O . VAL A 1 275 ? 11.804 4.327 -18.414 1.00 96.94 275 VAL A O 1
ATOM 2170 N N . THR A 1 276 ? 11.139 2.511 -19.539 1.00 96.94 276 THR A N 1
ATOM 2171 C CA . THR A 1 276 ? 12.431 1.814 -19.398 1.00 96.94 276 THR A CA 1
ATOM 2172 C C . THR A 1 276 ? 13.573 2.619 -20.010 1.00 96.94 276 THR A C 1
ATOM 2174 O O . THR A 1 276 ? 14.615 2.766 -19.370 1.00 96.94 276 THR A O 1
ATOM 2177 N N . ARG A 1 277 ? 13.368 3.203 -21.195 1.00 96.62 277 ARG A N 1
ATOM 2178 C CA . ARG A 1 277 ? 14.381 4.002 -21.887 1.00 96.62 277 ARG A CA 1
ATOM 2179 C C . ARG A 1 277 ? 14.694 5.316 -21.171 1.00 96.62 277 ARG A C 1
ATOM 2181 O O . ARG A 1 277 ? 15.863 5.685 -21.068 1.00 96.62 277 ARG A O 1
ATOM 2188 N N . ASP A 1 278 ? 13.684 6.004 -20.645 1.00 97.38 278 ASP A N 1
ATOM 2189 C CA . ASP A 1 278 ? 13.877 7.203 -19.820 1.00 97.38 278 ASP A CA 1
ATOM 2190 C C . ASP A 1 278 ? 14.720 6.885 -18.573 1.00 97.38 278 ASP A C 1
ATOM 2192 O O . ASP A 1 278 ? 15.747 7.520 -18.314 1.00 97.38 278 ASP A O 1
ATOM 2196 N N . VAL A 1 279 ? 14.363 5.828 -17.834 1.00 96.94 279 VAL A N 1
ATOM 2197 C CA . VAL A 1 279 ? 15.124 5.406 -16.647 1.00 96.94 279 VAL A CA 1
ATOM 2198 C C . VAL A 1 279 ? 16.539 4.970 -17.018 1.00 96.94 279 VAL A C 1
ATOM 2200 O O . VAL A 1 279 ? 17.480 5.342 -16.318 1.00 96.94 279 VAL A O 1
ATOM 2203 N N . TYR A 1 280 ? 16.712 4.243 -18.122 1.00 97.88 280 TYR A N 1
ATOM 2204 C CA . TYR A 1 280 ? 18.024 3.863 -18.642 1.00 97.88 280 TYR A CA 1
ATOM 2205 C C . TYR A 1 280 ? 18.923 5.088 -18.848 1.00 97.88 280 TYR A C 1
ATOM 2207 O O . TYR A 1 280 ? 20.019 5.145 -18.286 1.00 97.88 280 TYR A O 1
ATOM 2215 N N . HIS A 1 281 ? 18.451 6.100 -19.584 1.00 98.06 281 HIS A N 1
ATOM 2216 C CA . HIS A 1 281 ? 19.229 7.312 -19.842 1.00 98.06 281 HIS A CA 1
ATOM 2217 C C . HIS A 1 281 ? 19.537 8.086 -18.555 1.00 98.06 281 HIS A C 1
ATOM 2219 O O . HIS A 1 281 ? 20.668 8.541 -18.366 1.00 98.06 281 HIS A O 1
ATOM 2225 N N . ASN A 1 282 ? 18.574 8.185 -17.637 1.00 97.44 282 ASN A N 1
ATOM 2226 C CA . ASN A 1 282 ? 18.775 8.839 -16.345 1.00 97.44 282 ASN A CA 1
ATOM 2227 C C . ASN A 1 282 ? 19.839 8.127 -15.494 1.00 97.44 282 ASN A C 1
ATOM 2229 O O . ASN A 1 282 ? 20.713 8.784 -14.923 1.00 97.44 282 ASN A O 1
ATOM 2233 N N . GLN A 1 283 ? 19.810 6.793 -15.434 1.00 97.94 283 GLN A N 1
ATOM 2234 C CA . GLN A 1 283 ? 20.806 6.011 -14.700 1.00 97.94 283 GLN A CA 1
ATOM 2235 C C . GLN A 1 283 ? 22.185 6.084 -15.357 1.00 97.94 283 GLN A C 1
ATOM 2237 O O . GLN A 1 283 ? 23.177 6.286 -14.661 1.00 97.94 283 GLN A O 1
ATOM 2242 N N . LEU A 1 284 ? 22.259 6.000 -16.687 1.00 98.31 284 LEU A N 1
ATOM 2243 C CA . LEU A 1 284 ? 23.517 6.105 -17.421 1.00 98.31 284 LEU A CA 1
ATOM 2244 C C . LEU A 1 284 ? 24.183 7.472 -17.208 1.00 98.31 284 LEU A C 1
ATOM 2246 O O . LEU A 1 284 ? 25.356 7.537 -16.842 1.00 98.31 284 LEU A O 1
ATOM 2250 N N . ASN A 1 285 ? 23.427 8.564 -17.354 1.00 98.38 285 ASN A N 1
ATOM 2251 C CA . ASN A 1 285 ? 23.935 9.923 -17.144 1.00 98.38 285 ASN A CA 1
ATOM 2252 C C . ASN A 1 285 ? 24.379 10.149 -15.694 1.00 98.38 285 ASN A C 1
ATOM 2254 O O . ASN A 1 285 ? 25.451 10.706 -15.452 1.00 98.38 285 ASN A O 1
ATOM 2258 N N . ARG A 1 286 ? 23.590 9.675 -14.721 1.00 98.06 286 ARG A N 1
ATOM 2259 C CA . ARG A 1 286 ? 23.948 9.755 -13.300 1.00 98.06 286 ARG A CA 1
ATOM 2260 C C . ARG A 1 286 ? 25.202 8.938 -12.982 1.00 98.06 286 ARG A C 1
ATOM 2262 O O . ARG A 1 286 ? 26.041 9.406 -12.219 1.00 98.06 286 ARG A O 1
ATOM 2269 N N . GLY A 1 287 ? 25.345 7.763 -13.590 1.00 98.06 287 GLY A N 1
ATOM 2270 C CA . GLY A 1 287 ? 26.527 6.914 -13.468 1.00 98.06 287 GLY A CA 1
ATOM 2271 C C . GLY A 1 287 ? 27.788 7.577 -14.021 1.00 98.06 287 GLY A C 1
ATOM 2272 O O . GLY A 1 287 ? 28.806 7.602 -13.334 1.00 98.06 287 GLY A O 1
ATOM 2273 N N . ARG A 1 288 ? 27.712 8.189 -15.212 1.00 98.19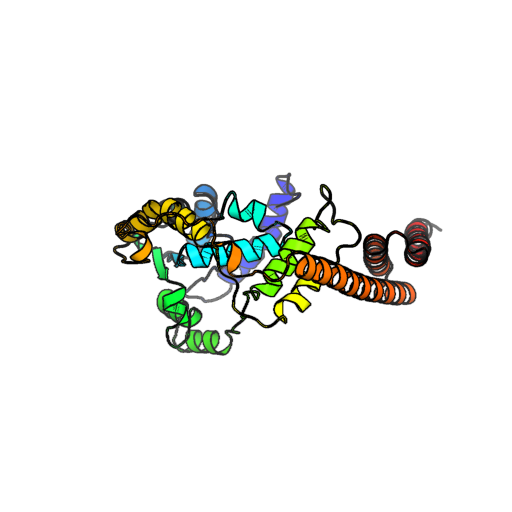 288 ARG A N 1
ATOM 2274 C CA . ARG A 1 288 ? 28.824 8.965 -15.796 1.00 98.19 288 ARG A CA 1
ATOM 2275 C C . ARG A 1 288 ? 29.232 10.134 -14.898 1.00 98.19 288 ARG A C 1
ATOM 2277 O O . ARG A 1 288 ? 30.406 10.272 -14.576 1.00 98.19 288 ARG A O 1
ATOM 2284 N N . ALA A 1 289 ? 28.262 10.920 -14.431 1.00 98.06 289 ALA A N 1
ATOM 2285 C CA . ALA A 1 289 ? 28.528 12.057 -13.552 1.00 98.06 289 ALA A CA 1
ATOM 2286 C C . ALA A 1 289 ? 29.132 11.637 -12.198 1.00 98.06 289 ALA A C 1
ATOM 2288 O O . ALA A 1 289 ? 29.948 12.364 -11.636 1.00 98.06 289 ALA A O 1
ATOM 2289 N N . ALA A 1 290 ? 28.735 10.481 -11.655 1.00 97.81 290 ALA A N 1
ATOM 2290 C CA . ALA A 1 290 ? 29.336 9.924 -10.443 1.00 97.81 290 ALA A CA 1
ATOM 2291 C C . ALA A 1 290 ? 30.783 9.468 -10.689 1.00 97.81 290 ALA A C 1
ATOM 2293 O O . ALA A 1 290 ? 31.665 9.780 -9.891 1.00 97.81 290 ALA A O 1
ATOM 2294 N N . LEU A 1 291 ? 31.043 8.819 -11.830 1.00 96.56 291 LEU A N 1
ATOM 2295 C CA . LEU A 1 291 ? 32.382 8.387 -12.232 1.00 96.56 291 LEU A CA 1
ATOM 2296 C C . LEU A 1 291 ? 33.345 9.571 -12.405 1.00 96.56 291 LEU A C 1
ATOM 2298 O O . LEU A 1 291 ? 34.460 9.525 -11.898 1.00 96.56 291 LEU A O 1
ATOM 2302 N N . GLU A 1 292 ? 32.905 10.654 -13.052 1.00 96.81 292 GLU A N 1
ATOM 2303 C CA . GLU A 1 292 ? 33.690 11.892 -13.202 1.00 96.81 292 GLU A CA 1
ATOM 2304 C C . GLU A 1 292 ? 34.055 12.533 -11.855 1.00 96.81 292 GLU A C 1
ATOM 2306 O O . GLU A 1 292 ? 35.111 13.147 -11.722 1.00 96.81 292 GLU A O 1
ATOM 2311 N N . LYS A 1 293 ? 33.195 12.372 -10.844 1.00 97.44 293 LYS A N 1
ATOM 2312 C CA . LYS A 1 293 ? 33.413 12.874 -9.480 1.00 97.44 293 LYS A CA 1
ATOM 2313 C C . LYS A 1 293 ? 34.198 11.909 -8.588 1.00 97.44 293 LYS A C 1
ATOM 2315 O O . LYS A 1 293 ? 34.464 12.251 -7.441 1.00 97.44 293 LYS A O 1
ATOM 2320 N N . GLY A 1 294 ? 34.539 10.718 -9.082 1.00 96.12 294 GLY A N 1
ATOM 2321 C CA . GLY A 1 294 ? 35.199 9.673 -8.298 1.00 96.12 294 GLY A CA 1
ATOM 2322 C C . GLY A 1 294 ? 34.291 8.944 -7.296 1.00 96.12 294 GLY A C 1
ATOM 2323 O O . GLY A 1 294 ? 34.796 8.189 -6.471 1.00 96.12 294 GLY A O 1
ATOM 2324 N N . ASP A 1 295 ? 32.966 9.121 -7.357 1.00 97.31 295 ASP A N 1
ATOM 2325 C CA . ASP A 1 295 ? 32.004 8.369 -6.533 1.00 97.31 295 ASP A CA 1
ATOM 2326 C C . ASP A 1 295 ? 31.735 6.996 -7.173 1.00 97.31 295 ASP A C 1
ATOM 2328 O O . ASP A 1 295 ? 30.716 6.761 -7.834 1.00 97.31 295 ASP A O 1
ATOM 2332 N N . LEU A 1 296 ? 32.713 6.097 -7.030 1.00 96.19 296 LEU A N 1
ATOM 2333 C CA . LEU A 1 296 ? 32.685 4.764 -7.633 1.00 96.19 296 LEU A CA 1
ATOM 2334 C C . LEU A 1 296 ? 31.492 3.903 -7.165 1.00 96.19 296 LEU A C 1
ATOM 2336 O O . LEU A 1 296 ? 30.873 3.283 -8.033 1.00 96.19 296 LEU A O 1
ATOM 2340 N N . PRO A 1 297 ? 31.088 3.883 -5.872 1.00 95.69 297 PRO A N 1
ATOM 2341 C CA . PRO A 1 297 ? 29.920 3.113 -5.432 1.00 95.69 297 PRO A CA 1
ATOM 2342 C C . PRO A 1 297 ? 28.611 3.567 -6.088 1.00 95.69 297 PRO A C 1
ATOM 2344 O O . PRO A 1 297 ? 27.794 2.740 -6.509 1.00 95.69 297 PRO A O 1
ATOM 2347 N N . LEU A 1 298 ? 28.391 4.883 -6.211 1.00 97.06 298 LEU A N 1
ATOM 2348 C CA . LEU A 1 298 ? 27.207 5.392 -6.897 1.00 97.06 298 LEU A CA 1
ATOM 2349 C C . LEU A 1 298 ? 27.265 5.108 -8.401 1.00 97.06 298 LEU A C 1
ATOM 2351 O O . LEU A 1 298 ? 26.247 4.715 -8.981 1.00 97.06 298 LEU A O 1
ATOM 2355 N N . ALA A 1 299 ? 28.436 5.278 -9.024 1.00 97.88 299 ALA A N 1
ATOM 2356 C CA . ALA A 1 299 ? 28.639 4.980 -10.437 1.00 97.88 299 ALA A CA 1
ATOM 2357 C C . ALA A 1 299 ? 28.310 3.513 -10.745 1.00 97.88 299 ALA A C 1
ATOM 2359 O O . ALA A 1 299 ? 27.506 3.240 -11.637 1.00 97.88 299 ALA A O 1
ATOM 2360 N N . GLU A 1 300 ? 28.852 2.580 -9.958 1.00 97.31 300 GLU A N 1
ATOM 2361 C CA . GLU A 1 300 ? 28.604 1.146 -10.098 1.00 97.31 300 GLU A CA 1
ATOM 2362 C C . GLU A 1 300 ? 27.108 0.830 -9.999 1.00 97.31 300 GLU A C 1
ATOM 2364 O O . GLU A 1 300 ? 26.549 0.175 -10.881 1.00 97.31 300 GLU A O 1
ATOM 2369 N N . LYS A 1 301 ? 26.435 1.343 -8.960 1.00 97.06 301 LYS A N 1
ATOM 2370 C CA . LYS A 1 301 ? 24.998 1.133 -8.743 1.00 97.06 301 LYS A CA 1
ATOM 2371 C C . LYS A 1 301 ? 24.163 1.604 -9.936 1.00 97.06 301 LYS A C 1
ATOM 2373 O O . LYS A 1 301 ? 23.287 0.874 -10.399 1.00 97.06 301 LYS A O 1
ATOM 2378 N N . CYS A 1 302 ? 24.418 2.816 -10.425 1.00 97.69 302 CYS A N 1
ATOM 2379 C CA . CYS A 1 302 ? 23.679 3.400 -11.543 1.00 97.69 302 CYS A CA 1
ATOM 2380 C C . CYS A 1 302 ? 23.948 2.661 -12.863 1.00 97.69 302 CYS A C 1
ATOM 2382 O O . CYS A 1 302 ? 23.011 2.354 -13.598 1.00 97.69 302 CYS A O 1
ATOM 2384 N N . ILE A 1 303 ? 25.205 2.316 -13.152 1.00 98.12 303 ILE A N 1
ATOM 2385 C CA . ILE A 1 303 ? 25.578 1.644 -14.404 1.00 98.12 303 ILE A CA 1
ATOM 2386 C C . ILE A 1 303 ? 25.094 0.183 -14.422 1.00 98.12 303 ILE A C 1
ATOM 2388 O O . ILE A 1 303 ? 24.627 -0.288 -15.462 1.00 98.12 303 ILE A O 1
ATOM 2392 N N . LYS A 1 304 ? 25.119 -0.527 -13.282 1.00 96.88 304 LYS A N 1
ATOM 2393 C CA . LYS A 1 304 ? 24.495 -1.858 -13.150 1.00 96.88 304 LYS A CA 1
ATOM 2394 C C . LYS A 1 304 ? 23.002 -1.808 -13.466 1.00 96.88 304 LYS A C 1
ATOM 2396 O O . LYS A 1 304 ? 22.508 -2.651 -14.213 1.00 96.88 304 LYS A O 1
ATOM 2401 N N . GLU A 1 305 ? 22.293 -0.807 -12.945 1.00 96.56 305 GLU A N 1
ATOM 2402 C CA . GLU A 1 305 ? 20.868 -0.629 -13.235 1.00 96.56 305 GLU A CA 1
ATOM 2403 C C . GLU A 1 305 ? 20.623 -0.300 -14.718 1.00 96.56 305 GLU A C 1
ATOM 2405 O O . GLU A 1 305 ? 19.742 -0.900 -15.329 1.00 96.56 305 GLU A O 1
ATOM 2410 N N . ALA A 1 306 ? 21.432 0.572 -15.332 1.00 97.75 306 ALA A N 1
ATOM 2411 C CA . ALA A 1 306 ? 21.348 0.855 -16.768 1.00 97.75 306 ALA A CA 1
ATOM 2412 C C . ALA A 1 306 ? 21.585 -0.410 -17.619 1.00 97.75 306 ALA A C 1
ATOM 2414 O O . ALA A 1 306 ? 20.811 -0.696 -18.529 1.00 97.75 306 ALA A O 1
ATOM 2415 N N . THR A 1 307 ? 22.591 -1.218 -17.267 1.00 97.44 307 THR A N 1
ATOM 2416 C CA . THR A 1 307 ? 22.882 -2.502 -17.932 1.00 97.44 307 THR A CA 1
ATOM 2417 C C . THR A 1 307 ? 21.719 -3.489 -17.797 1.00 97.44 307 THR A C 1
ATOM 2419 O O . THR A 1 307 ? 21.418 -4.221 -18.731 1.00 97.44 307 THR A O 1
ATOM 2422 N N . ARG A 1 308 ? 21.028 -3.522 -16.648 1.00 96.56 308 ARG A N 1
ATOM 2423 C CA . ARG A 1 308 ? 19.842 -4.375 -16.451 1.00 96.56 308 ARG A CA 1
ATOM 2424 C C . ARG A 1 308 ? 18.666 -3.932 -17.329 1.00 96.56 308 ARG A C 1
ATOM 2426 O O . ARG A 1 308 ? 17.899 -4.770 -17.807 1.00 96.56 308 ARG A O 1
ATOM 2433 N N . LEU A 1 309 ? 18.484 -2.622 -17.485 1.00 96.56 309 LEU A N 1
ATOM 2434 C CA . LEU A 1 309 ? 17.386 -2.050 -18.264 1.00 96.56 309 LEU A CA 1
ATOM 2435 C C . LEU A 1 309 ? 17.582 -2.279 -19.764 1.00 96.56 309 LEU A C 1
ATOM 2437 O O . LEU A 1 309 ? 16.636 -2.709 -20.413 1.00 96.56 309 LEU A O 1
ATOM 2441 N N . GLU A 1 310 ? 18.797 -2.088 -20.277 1.00 96.62 310 GLU A N 1
ATOM 2442 C CA . GLU A 1 310 ? 19.146 -2.340 -21.679 1.00 96.62 310 GLU A CA 1
ATOM 2443 C C . GLU A 1 310 ? 20.370 -3.269 -21.777 1.00 96.62 310 GLU A C 1
ATOM 2445 O O . GLU A 1 310 ? 21.498 -2.816 -21.982 1.00 96.62 310 GLU A O 1
ATOM 2450 N N . PRO A 1 311 ? 20.175 -4.593 -21.624 1.00 95.31 311 PRO A N 1
ATOM 2451 C CA . PRO A 1 311 ? 21.274 -5.558 -21.574 1.00 95.31 311 PRO A CA 1
ATOM 2452 C C . PRO A 1 311 ? 21.999 -5.739 -22.906 1.00 95.31 311 PRO A C 1
ATOM 2454 O O . PRO A 1 311 ? 23.080 -6.322 -22.921 1.00 95.31 311 PRO A O 1
ATOM 2457 N N . ASP A 1 312 ? 21.437 -5.258 -24.011 1.00 96.31 312 ASP A N 1
ATOM 2458 C CA . ASP A 1 312 ? 22.043 -5.363 -25.340 1.00 96.31 312 ASP A CA 1
ATOM 2459 C C . ASP A 1 312 ? 22.894 -4.132 -25.697 1.00 96.31 312 ASP A C 1
ATOM 2461 O O . ASP A 1 312 ? 23.676 -4.181 -26.645 1.00 96.31 312 ASP A O 1
ATOM 2465 N N . GLU A 1 313 ? 22.821 -3.056 -24.904 1.00 96.56 313 GLU A N 1
ATOM 2466 C CA . GLU A 1 313 ? 23.605 -1.842 -25.128 1.00 96.56 313 GLU A CA 1
ATOM 2467 C C . GLU A 1 313 ? 25.075 -2.045 -24.703 1.00 96.56 313 GLU A C 1
ATOM 2469 O O . GLU A 1 313 ? 25.352 -2.435 -23.560 1.00 96.56 313 GLU A O 1
ATOM 2474 N N . PRO A 1 314 ? 26.056 -1.789 -25.591 1.00 96.19 314 PRO A N 1
ATOM 2475 C CA . PRO A 1 314 ? 27.467 -2.046 -25.301 1.00 96.19 314 PRO A CA 1
ATOM 2476 C C . PRO A 1 314 ? 28.074 -1.010 -24.351 1.00 96.19 314 PRO A C 1
ATOM 2478 O O . PRO A 1 314 ? 28.981 -1.321 -23.579 1.00 96.19 314 PRO A O 1
ATOM 2481 N N . GLU A 1 315 ? 27.578 0.225 -24.388 1.00 97.19 315 GLU A N 1
ATOM 2482 C CA . GLU A 1 315 ? 28.121 1.328 -23.603 1.00 97.19 315 GLU A CA 1
ATOM 2483 C C . GLU A 1 315 ? 28.084 1.106 -22.077 1.00 97.19 315 GLU A C 1
ATOM 2485 O O . GLU A 1 315 ? 29.142 1.217 -21.447 1.00 97.19 315 GLU A O 1
ATOM 2490 N N . PRO A 1 316 ? 26.932 0.806 -21.440 1.00 96.12 316 PRO A N 1
ATOM 2491 C CA . PRO A 1 316 ? 26.881 0.622 -19.991 1.00 96.12 316 PRO A CA 1
ATOM 2492 C C . PRO A 1 316 ? 27.770 -0.542 -19.528 1.00 96.12 316 PRO A C 1
ATOM 2494 O O . PRO A 1 316 ? 28.377 -0.446 -18.465 1.00 96.12 316 PRO A O 1
ATOM 2497 N N . LYS A 1 317 ? 27.947 -1.589 -20.348 1.00 95.75 317 LYS A N 1
ATOM 2498 C CA . LYS A 1 317 ? 28.876 -2.695 -20.056 1.00 95.75 317 LYS A CA 1
ATOM 2499 C C . LYS A 1 317 ? 30.328 -2.222 -20.018 1.00 95.75 317 LYS A C 1
ATOM 2501 O O . LYS A 1 317 ? 31.023 -2.473 -19.038 1.00 95.75 317 LYS A O 1
ATOM 2506 N N . ALA A 1 318 ? 30.758 -1.473 -21.035 1.00 96.94 318 ALA A N 1
ATOM 2507 C CA . ALA A 1 318 ? 32.111 -0.920 -21.092 1.00 96.94 318 ALA A CA 1
ATOM 2508 C C . ALA A 1 318 ? 32.390 0.060 -19.937 1.00 96.94 318 ALA A C 1
ATOM 2510 O O . ALA A 1 318 ? 33.502 0.121 -19.414 1.00 96.94 318 ALA A O 1
ATOM 2511 N N . LEU A 1 319 ? 31.386 0.838 -19.516 1.00 96.38 319 LEU A N 1
ATOM 2512 C CA . LEU A 1 319 ? 31.502 1.695 -18.335 1.00 96.38 319 LEU A CA 1
ATOM 2513 C C . LEU A 1 319 ? 31.576 0.878 -17.042 1.00 96.38 319 LEU A C 1
ATOM 2515 O O . LEU A 1 319 ? 32.370 1.216 -16.167 1.00 96.38 319 LEU A O 1
ATOM 2519 N N . LEU A 1 320 ? 30.800 -0.200 -16.921 1.00 95.31 320 LEU A N 1
ATOM 2520 C CA . LEU A 1 320 ? 30.818 -1.055 -15.737 1.00 95.31 320 LEU A CA 1
ATOM 2521 C C . LEU A 1 320 ? 32.183 -1.722 -15.544 1.00 95.31 320 LEU A C 1
ATOM 2523 O O . LEU A 1 320 ? 32.698 -1.720 -14.430 1.00 95.31 320 LEU A O 1
ATOM 2527 N N . GLU A 1 321 ? 32.799 -2.217 -16.620 1.00 94.75 321 GLU A N 1
ATOM 2528 C CA . GLU A 1 321 ? 34.159 -2.775 -16.595 1.00 94.75 321 GLU A CA 1
ATOM 2529 C C . GLU A 1 321 ? 35.184 -1.758 -16.073 1.00 94.75 321 GLU A C 1
ATOM 2531 O O . GLU A 1 321 ? 36.023 -2.098 -15.239 1.00 94.75 321 GLU A O 1
ATOM 2536 N N . LYS A 1 322 ? 35.078 -0.488 -16.492 1.00 94.19 322 LYS A N 1
ATOM 2537 C CA . LYS A 1 322 ? 35.941 0.593 -15.986 1.00 94.19 322 LYS A CA 1
ATOM 2538 C C . LYS A 1 322 ? 35.744 0.843 -14.492 1.00 94.19 322 LYS A C 1
ATOM 2540 O O . LYS A 1 322 ? 36.730 1.015 -13.781 1.00 94.19 322 LYS A O 1
ATOM 2545 N N . VAL A 1 323 ? 34.496 0.870 -14.015 1.00 94.50 323 VAL A N 1
ATOM 2546 C CA . VAL A 1 323 ? 34.197 1.092 -12.589 1.00 94.50 323 VAL A CA 1
ATOM 2547 C C . VAL A 1 323 ? 34.700 -0.068 -11.736 1.00 94.50 323 VAL A C 1
ATOM 2549 O O . VAL A 1 323 ? 35.355 0.167 -10.725 1.00 94.50 323 VAL A O 1
ATOM 2552 N N . VAL A 1 324 ? 34.454 -1.311 -12.158 1.00 92.31 324 VAL A N 1
ATOM 2553 C CA . VAL A 1 324 ? 34.928 -2.509 -11.448 1.00 92.31 324 VAL A CA 1
ATOM 2554 C C . VAL A 1 324 ? 36.456 -2.559 -11.426 1.00 92.31 324 VAL A C 1
ATOM 2556 O O . VAL A 1 324 ? 37.036 -2.833 -10.379 1.00 92.31 324 VAL A O 1
ATOM 2559 N N . GLY A 1 325 ? 37.118 -2.224 -12.539 1.00 91.81 325 GLY A N 1
ATOM 2560 C CA . GLY A 1 325 ? 38.576 -2.104 -12.584 1.00 91.81 325 GLY A CA 1
ATOM 2561 C C . GLY A 1 325 ? 39.111 -1.039 -11.622 1.00 91.81 325 GLY A C 1
ATOM 2562 O O . GLY A 1 325 ? 40.079 -1.289 -10.914 1.00 91.81 325 GLY A O 1
ATOM 2563 N N . ALA A 1 326 ? 38.461 0.125 -11.538 1.00 90.00 326 ALA A N 1
ATOM 2564 C CA . ALA A 1 326 ? 38.850 1.187 -10.609 1.00 90.00 326 ALA A CA 1
ATOM 2565 C C . ALA A 1 326 ? 38.631 0.808 -9.133 1.00 90.00 326 ALA A C 1
ATOM 2567 O O . ALA A 1 326 ? 39.465 1.145 -8.298 1.00 90.00 326 ALA A O 1
ATOM 2568 N N . LEU A 1 327 ? 37.550 0.084 -8.818 1.00 88.25 327 LEU A N 1
ATOM 2569 C CA . LEU A 1 327 ? 37.284 -0.436 -7.472 1.00 88.25 327 LEU A CA 1
ATOM 2570 C C . LEU A 1 327 ? 38.295 -1.521 -7.068 1.00 88.25 327 LEU A C 1
ATOM 2572 O O . LEU A 1 327 ? 38.763 -1.521 -5.936 1.00 88.25 327 LEU A O 1
ATOM 2576 N N . GLY A 1 328 ? 38.673 -2.406 -7.997 1.00 79.06 328 GLY A N 1
ATOM 2577 C CA . GLY A 1 328 ? 39.659 -3.467 -7.757 1.00 79.06 328 GLY A CA 1
ATOM 2578 C C . GLY A 1 328 ? 41.112 -2.986 -7.663 1.00 79.06 328 GLY A C 1
ATOM 2579 O O . GLY A 1 328 ? 41.942 -3.675 -7.086 1.00 79.06 328 GLY A O 1
ATOM 2580 N N . LEU A 1 329 ? 41.429 -1.798 -8.189 1.00 59.56 329 LEU A N 1
ATOM 2581 C CA . LEU A 1 329 ? 42.754 -1.167 -8.072 1.00 59.56 329 LEU A CA 1
ATOM 2582 C C . LEU A 1 329 ? 42.928 -0.348 -6.775 1.00 59.56 329 LEU A C 1
ATOM 2584 O O . LEU A 1 329 ? 43.990 0.241 -6.568 1.00 59.56 329 LEU A O 1
ATOM 2588 N N . GLY A 1 330 ? 41.897 -0.284 -5.923 1.00 51.69 330 GLY A N 1
ATOM 2589 C CA . GLY A 1 330 ? 41.916 0.444 -4.651 1.00 51.69 330 GLY A CA 1
ATOM 2590 C C . GLY A 1 330 ? 42.574 -0.306 -3.488 1.00 51.69 330 GLY A C 1
ATOM 2591 O O . GLY A 1 330 ? 43.098 0.348 -2.593 1.00 51.69 330 GLY A O 1
ATOM 2592 N N . ASP A 1 331 ? 42.616 -1.643 -3.519 1.00 46.62 331 ASP A N 1
ATOM 2593 C CA . ASP A 1 331 ? 43.132 -2.458 -2.402 1.00 46.62 331 ASP A CA 1
ATOM 2594 C C . ASP A 1 331 ? 44.661 -2.680 -2.429 1.00 46.62 331 ASP A C 1
ATOM 2596 O O . ASP A 1 331 ? 45.230 -3.147 -1.447 1.00 46.62 331 ASP A O 1
ATOM 2600 N N . GLU A 1 332 ? 45.366 -2.314 -3.508 1.00 43.53 332 GLU A N 1
ATOM 2601 C CA . GLU A 1 332 ? 46.821 -2.546 -3.633 1.00 43.53 332 GLU A CA 1
ATOM 2602 C C . GLU A 1 332 ? 47.700 -1.293 -3.433 1.00 43.53 332 GLU A C 1
ATOM 2604 O O . GLU A 1 332 ? 48.918 -1.380 -3.568 1.00 43.53 332 GLU A O 1
ATOM 2609 N N . LYS A 1 333 ? 47.137 -0.119 -3.096 1.00 42.66 333 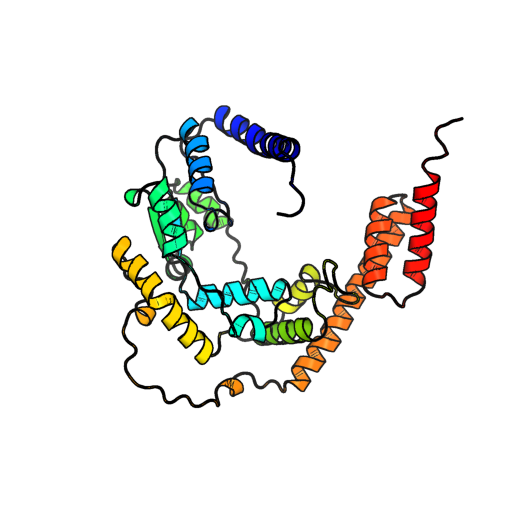LYS A N 1
ATOM 2610 C CA . LYS A 1 333 ? 47.907 1.147 -3.018 1.00 42.66 333 LYS A CA 1
ATOM 2611 C C . LYS A 1 333 ? 48.108 1.773 -1.629 1.00 42.66 333 LYS A C 1
ATOM 2613 O O . LYS A 1 333 ? 48.615 2.889 -1.561 1.00 42.66 333 LYS A O 1
ATOM 2618 N N . GLU A 1 334 ? 47.815 1.064 -0.538 1.00 39.72 334 GLU A N 1
ATOM 2619 C CA . GLU A 1 334 ? 48.145 1.508 0.838 1.00 39.72 334 GLU A CA 1
ATOM 2620 C C . GLU A 1 334 ? 49.215 0.651 1.550 1.00 39.72 334 GLU A C 1
ATOM 2622 O O . GLU A 1 334 ? 49.348 0.691 2.772 1.00 39.72 334 GLU A O 1
ATOM 2627 N N . LEU A 1 335 ? 50.035 -0.091 0.801 1.00 39.91 335 LEU A N 1
ATOM 2628 C CA . LEU A 1 335 ? 51.207 -0.794 1.338 1.00 39.91 335 LEU A CA 1
ATOM 2629 C C . LEU A 1 335 ? 52.464 -0.509 0.504 1.00 39.91 335 LEU A C 1
ATOM 2631 O O . LEU A 1 335 ? 53.025 -1.422 -0.092 1.00 39.91 335 LEU A O 1
ATOM 2635 N N . GLU A 1 336 ? 52.919 0.744 0.494 1.00 33.88 336 GLU A N 1
ATOM 2636 C CA . GLU A 1 336 ? 54.345 1.079 0.320 1.00 33.88 336 GLU A CA 1
ATOM 2637 C C . GLU A 1 336 ? 54.765 2.214 1.258 1.00 33.88 336 GLU A C 1
ATOM 2639 O O . GLU A 1 336 ? 54.095 3.274 1.258 1.00 33.88 336 GLU A O 1
#

Foldseek 3Di:
DPDDDDPVSVVVVCCVPVVVVVVVLVVDDDDDDDDDDPCLLVDALVRVLVVVVVCVVRDPAAAAEEEDEDFQVVQLLVVVVVLLVQDAPVVCLVPTDTDQQPRSVVSVCVRRNLVRYDYDYQVVQCPPVLHVLLVVCVRSVHDPVVSVVSSVVDDDDPLFFAQLLNLLSNLLSVVQPQDDPPHGAFQFLHSVQLVVVRNPDDHHTDGDQPVSVVVRLVVCQVSVVCVCVSNVHDPPVVSPDDDPDDDPDPVPSVPPDPPPSVNSNVCSVVSSNVSLVVLLVVLQVQLVVCVVVVVLVSNLVSLVSSCRSPVPDVVSVVSNVVSVVVVVVVPPPPPD

pLDDT: mean 89.39, std 13.96, range [33.88, 98.38]